Protein AF-A0AAN7M3Y8-F1 (afdb_monomer_lite)

Organism: Trapa natans (NCBI:txid22666)

Structure (mmCIF, N/CA/C/O backbone):
data_AF-A0AAN7M3Y8-F1
#
_entry.id   AF-A0AAN7M3Y8-F1
#
loop_
_atom_site.group_PDB
_atom_site.id
_atom_site.type_symbol
_atom_site.label_atom_id
_atom_site.label_alt_id
_atom_site.label_comp_id
_atom_site.label_asym_id
_atom_site.label_entity_id
_atom_site.label_seq_id
_atom_site.pdbx_PDB_ins_code
_atom_site.Cartn_x
_atom_site.Cartn_y
_atom_site.Cartn_z
_atom_site.occupancy
_atom_site.B_iso_or_equiv
_atom_site.auth_seq_id
_atom_site.auth_comp_id
_atom_site.auth_asym_id
_atom_site.auth_atom_id
_atom_site.pdbx_PDB_model_num
ATOM 1 N N . MET A 1 1 ? -0.636 -3.714 -10.746 1.00 77.00 1 MET A N 1
ATOM 2 C CA . MET A 1 1 ? 0.050 -4.092 -9.491 1.00 77.00 1 MET A CA 1
ATOM 3 C C . MET A 1 1 ? -0.367 -5.483 -9.048 1.00 77.00 1 MET A C 1
ATOM 5 O O . MET A 1 1 ? 0.505 -6.324 -8.906 1.00 77.00 1 MET A O 1
ATOM 9 N N . GLY A 1 2 ? -1.666 -5.735 -8.875 1.00 86.75 2 GLY A N 1
ATOM 10 C CA . GLY A 1 2 ? -2.209 -7.034 -8.460 1.00 86.75 2 GLY A CA 1
ATOM 11 C C . GLY A 1 2 ? -3.457 -6.849 -7.601 1.00 86.75 2 GLY A C 1
ATOM 12 O O . GLY A 1 2 ? -3.931 -5.718 -7.463 1.00 86.75 2 GLY A O 1
ATOM 13 N N . GLU A 1 3 ? -3.957 -7.935 -7.020 1.00 91.19 3 GLU A N 1
ATOM 14 C CA . GLU A 1 3 ? -5.044 -7.885 -6.038 1.00 91.19 3 GLU A CA 1
ATOM 15 C C . GLU A 1 3 ? -4.534 -7.462 -4.651 1.00 91.19 3 GLU A C 1
ATOM 17 O O . GLU A 1 3 ? -3.449 -7.889 -4.236 1.00 91.19 3 GLU A O 1
ATOM 22 N N . PRO A 1 4 ? -5.299 -6.646 -3.909 1.00 90.12 4 PRO A N 1
ATOM 23 C CA . PRO A 1 4 ? -4.950 -6.283 -2.549 1.00 90.12 4 PRO A CA 1
ATOM 24 C C . PRO A 1 4 ? -5.291 -7.387 -1.546 1.00 90.12 4 PRO A C 1
ATOM 26 O O . PRO A 1 4 ? -6.377 -7.964 -1.563 1.00 90.12 4 PRO A O 1
ATOM 29 N N . ILE A 1 5 ? -4.389 -7.621 -0.593 1.00 90.88 5 ILE A N 1
ATOM 30 C CA . ILE A 1 5 ? -4.632 -8.503 0.552 1.00 90.88 5 ILE A CA 1
ATOM 31 C C . ILE A 1 5 ? -5.095 -7.647 1.734 1.00 90.88 5 ILE A C 1
ATOM 33 O O . ILE A 1 5 ? -4.337 -6.814 2.240 1.00 90.88 5 ILE A O 1
ATOM 37 N N . LEU A 1 6 ? -6.340 -7.864 2.169 1.00 90.44 6 LEU A N 1
ATOM 38 C CA . LEU A 1 6 ? -6.997 -7.085 3.234 1.00 90.44 6 LEU A CA 1
ATOM 39 C C . LEU A 1 6 ? -7.243 -7.884 4.517 1.00 90.44 6 LEU A C 1
ATOM 41 O O . LEU A 1 6 ? -7.431 -7.310 5.591 1.00 90.44 6 LEU A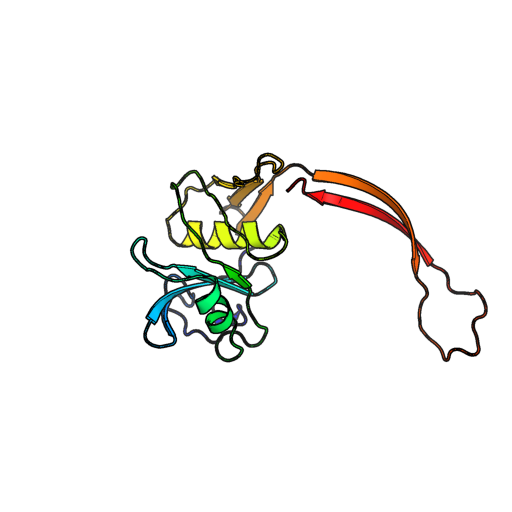 O 1
ATOM 45 N N . LYS A 1 7 ? -7.259 -9.214 4.412 1.00 90.75 7 LYS A N 1
ATOM 46 C CA . LYS A 1 7 ? -7.492 -10.097 5.549 1.00 90.75 7 LYS A CA 1
ATOM 47 C C . LYS A 1 7 ? -6.268 -10.094 6.457 1.00 90.75 7 LYS A C 1
ATOM 49 O O . LYS A 1 7 ? -5.160 -10.396 6.021 1.00 90.75 7 LYS A O 1
ATOM 54 N N . ALA A 1 8 ? -6.474 -9.799 7.736 1.00 88.88 8 ALA A N 1
ATOM 55 C CA . ALA A 1 8 ? -5.405 -9.641 8.716 1.00 88.88 8 ALA A CA 1
ATOM 56 C C . ALA A 1 8 ? -4.511 -10.881 8.844 1.00 88.88 8 ALA A C 1
ATOM 58 O O . ALA A 1 8 ? -3.315 -10.734 9.046 1.00 88.88 8 ALA A O 1
ATOM 59 N N . SER A 1 9 ? -5.070 -12.091 8.701 1.00 89.88 9 SER A N 1
ATOM 60 C CA . SER A 1 9 ? -4.301 -13.345 8.767 1.00 89.88 9 SER A CA 1
ATOM 61 C C . SER A 1 9 ? -3.284 -13.501 7.640 1.00 89.88 9 SER A C 1
ATOM 63 O O . SER A 1 9 ? -2.333 -14.266 7.781 1.00 89.88 9 SER A O 1
ATOM 65 N N . ASP A 1 10 ? -3.504 -12.794 6.533 1.00 90.31 10 ASP A N 1
ATOM 66 C CA . ASP A 1 10 ? -2.744 -12.935 5.294 1.00 90.31 10 ASP A CA 1
ATOM 67 C C . ASP A 1 10 ? -1.792 -11.739 5.095 1.00 90.31 10 ASP A C 1
ATOM 69 O O . ASP A 1 10 ? -0.931 -11.741 4.215 1.00 90.31 10 ASP A O 1
ATOM 73 N N . VAL A 1 11 ? -1.903 -10.720 5.954 1.00 86.31 11 VAL A N 1
ATOM 74 C CA . VAL A 1 11 ? -0.928 -9.638 6.106 1.00 86.31 11 VAL A CA 1
ATOM 75 C C . VAL A 1 11 ? 0.004 -10.021 7.260 1.00 86.31 11 VAL A C 1
ATOM 77 O O . VAL A 1 11 ? -0.488 -10.397 8.320 1.00 86.31 11 VAL 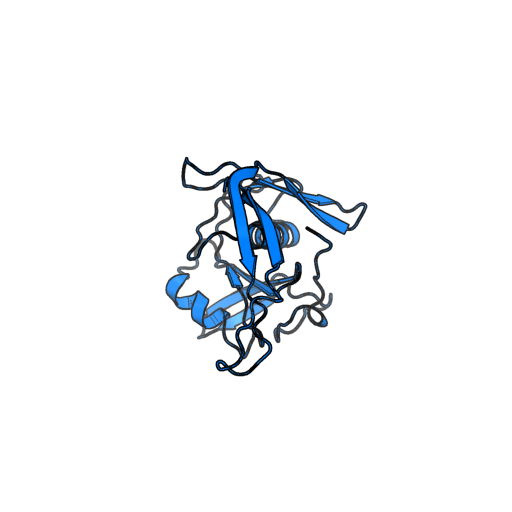A O 1
ATOM 80 N N . PRO A 1 12 ? 1.342 -9.922 7.135 1.00 83.75 12 PRO A N 1
ATOM 81 C CA . PRO A 1 12 ? 2.257 -10.281 8.219 1.00 83.75 12 PRO A CA 1
ATOM 82 C C . PRO A 1 12 ? 2.274 -9.203 9.320 1.00 83.75 12 PRO A C 1
ATOM 84 O O . PRO A 1 12 ? 3.241 -8.468 9.519 1.00 83.75 12 PRO A O 1
ATOM 87 N N . THR A 1 13 ? 1.163 -9.130 10.048 1.00 84.25 13 THR A N 1
ATOM 88 C CA . THR A 1 13 ? 0.902 -8.288 11.210 1.00 84.25 13 THR A CA 1
ATOM 89 C C . THR A 1 13 ? 0.417 -9.152 12.372 1.00 84.25 13 THR A C 1
ATOM 91 O O . THR A 1 13 ? -0.138 -10.232 12.191 1.00 84.25 13 THR A O 1
ATOM 94 N N . ARG A 1 14 ? 0.647 -8.681 13.594 1.00 85.81 14 ARG A N 1
ATOM 95 C CA . ARG A 1 14 ? 0.112 -9.251 14.837 1.00 85.81 14 ARG A CA 1
ATOM 96 C C . ARG A 1 14 ? -1.024 -8.406 15.410 1.00 85.81 14 ARG A C 1
ATOM 98 O O . ARG A 1 14 ? -1.493 -8.677 16.512 1.00 85.81 14 ARG A O 1
ATOM 105 N N . LEU A 1 15 ? -1.454 -7.370 14.690 1.00 84.62 15 LEU A N 1
ATOM 106 C CA . LEU A 1 15 ? -2.598 -6.569 15.093 1.00 84.62 15 LEU A CA 1
ATOM 107 C C . LEU A 1 15 ? -3.872 -7.413 15.027 1.00 84.62 15 LEU A C 1
ATOM 109 O O . LEU A 1 15 ? -4.110 -8.130 14.056 1.00 84.62 15 LEU A O 1
ATOM 113 N N . PHE A 1 16 ? -4.704 -7.311 16.065 1.00 86.44 16 PHE A N 1
ATOM 114 C CA . PHE A 1 16 ? -5.971 -8.032 16.089 1.00 86.44 16 PHE A CA 1
ATOM 115 C C . PHE A 1 16 ? -6.900 -7.530 14.973 1.00 86.44 16 PHE A C 1
ATOM 117 O O . PHE A 1 16 ? -7.001 -6.312 14.781 1.00 86.44 16 PHE A O 1
ATOM 124 N N . PRO A 1 17 ? -7.585 -8.434 14.254 1.00 90.06 17 PRO A N 1
ATOM 125 C CA . PRO A 1 17 ? -8.567 -8.037 13.262 1.00 90.06 17 PRO A CA 1
ATOM 126 C C . PRO A 1 17 ? -9.823 -7.446 13.907 1.00 90.06 17 PRO A C 1
ATOM 128 O O . PRO A 1 17 ? -10.163 -7.747 15.053 1.00 90.06 17 PRO A O 1
ATOM 131 N N . ASN A 1 18 ? -10.548 -6.657 13.125 1.00 89.06 18 ASN A N 1
ATOM 132 C CA . ASN A 1 18 ? -11.935 -6.308 13.392 1.00 89.06 18 ASN A CA 1
ATOM 133 C C . ASN A 1 18 ? -12.859 -7.514 13.097 1.00 89.06 18 ASN A C 1
ATOM 135 O O . ASN A 1 18 ? -12.418 -8.572 12.641 1.00 89.06 18 ASN A O 1
ATOM 139 N N . ASN A 1 19 ? -14.170 -7.348 13.301 1.00 89.06 19 ASN A N 1
ATOM 140 C CA . ASN A 1 19 ? -15.168 -8.399 13.041 1.00 89.06 19 ASN A CA 1
ATOM 141 C C . ASN A 1 19 ? -15.196 -8.880 11.577 1.00 89.06 19 ASN A C 1
ATOM 143 O O . ASN A 1 19 ? -15.548 -10.027 11.319 1.00 89.06 19 ASN A O 1
ATOM 147 N N . ASP A 1 20 ? -14.815 -8.025 10.629 1.00 89.19 20 ASP A N 1
ATOM 148 C CA . ASP A 1 20 ? -14.721 -8.334 9.195 1.00 89.19 20 ASP A CA 1
ATOM 149 C C . ASP A 1 20 ? -13.386 -8.996 8.799 1.00 89.19 20 ASP A C 1
ATOM 151 O O . ASP A 1 20 ? -13.086 -9.141 7.618 1.00 89.19 20 ASP A O 1
ATOM 155 N N . GLN A 1 21 ? -12.580 -9.404 9.785 1.00 90.81 21 GLN A N 1
ATOM 156 C CA . GLN A 1 21 ? -11.252 -10.002 9.619 1.00 90.81 21 GLN A CA 1
ATOM 157 C C . GLN A 1 21 ? -10.183 -9.064 9.038 1.00 90.81 21 GLN A C 1
ATOM 159 O O . GLN A 1 21 ? -9.063 -9.514 8.794 1.00 90.81 21 GLN A O 1
ATOM 164 N N . SER A 1 22 ? -10.483 -7.780 8.845 1.00 91.25 22 SER A N 1
ATOM 165 C CA . SER A 1 22 ? -9.532 -6.779 8.363 1.00 91.25 22 SER A CA 1
ATOM 166 C C . SER A 1 22 ? -8.837 -6.053 9.519 1.00 91.25 22 SER A C 1
ATOM 168 O O . SER A 1 22 ? -9.284 -6.104 10.666 1.00 91.25 22 SER A O 1
ATOM 170 N N . VAL A 1 23 ? -7.756 -5.327 9.226 1.00 86.75 23 VAL A N 1
ATOM 171 C CA . VAL A 1 23 ? -7.216 -4.298 10.132 1.00 86.75 23 VAL A CA 1
ATOM 172 C C . VAL A 1 23 ? -7.476 -2.935 9.501 1.00 86.75 23 VAL A C 1
ATOM 174 O O . VAL A 1 23 ? -6.546 -2.275 9.058 1.00 86.75 23 VAL A O 1
ATOM 177 N N . LEU A 1 24 ? -8.744 -2.530 9.391 1.00 87.62 24 LEU A N 1
ATOM 178 C CA . LEU A 1 24 ? -9.136 -1.206 8.891 1.00 87.62 24 LEU A CA 1
ATOM 179 C C . LEU A 1 24 ? -9.517 -0.288 10.056 1.00 87.62 24 LEU A C 1
ATOM 181 O O . LEU A 1 24 ? -10.356 -0.652 10.877 1.00 87.62 24 LEU A O 1
ATOM 185 N N . LYS A 1 25 ? -8.915 0.907 10.139 1.00 82.94 25 LYS A N 1
ATOM 186 C CA . LYS A 1 25 ? -9.142 1.889 11.226 1.00 82.94 25 LYS A CA 1
ATOM 187 C C . LYS A 1 25 ? -9.121 1.270 12.638 1.00 82.94 25 LYS A C 1
ATOM 189 O O . LYS A 1 25 ? -9.886 1.664 13.516 1.00 82.94 25 LYS A O 1
ATOM 194 N N . SER A 1 26 ? -8.269 0.273 12.862 1.00 83.62 26 SER A N 1
ATOM 195 C CA . SER A 1 26 ? -8.233 -0.457 14.129 1.00 83.62 26 SER A CA 1
ATOM 196 C C . SER A 1 26 ? -7.484 0.364 15.176 1.00 83.62 26 SER A C 1
ATOM 198 O O . SER A 1 26 ? -6.302 0.640 14.992 1.00 83.62 26 SER A O 1
ATOM 200 N N . ILE A 1 27 ? -8.150 0.784 16.257 1.00 78.88 27 ILE A N 1
ATOM 201 C CA . ILE A 1 27 ? -7.521 1.632 17.283 1.00 78.88 27 ILE A CA 1
ATOM 202 C C . ILE A 1 27 ? -6.483 0.833 18.075 1.00 78.88 27 ILE A C 1
ATOM 204 O O . ILE A 1 27 ? -6.742 -0.281 18.548 1.00 78.88 27 ILE A O 1
ATOM 208 N N . ARG A 1 28 ? -5.301 1.423 18.236 1.00 73.94 28 ARG A N 1
ATOM 209 C CA . ARG A 1 28 ? -4.159 0.874 18.961 1.00 73.94 28 ARG A CA 1
ATOM 210 C C . ARG A 1 28 ? -3.526 1.945 19.823 1.00 73.94 28 ARG A C 1
ATOM 212 O O . ARG A 1 28 ? -3.460 3.103 19.435 1.00 73.94 28 ARG A O 1
ATOM 219 N N . GLU A 1 29 ? -3.049 1.538 20.987 1.00 74.44 29 GLU A N 1
ATOM 220 C CA . GLU A 1 29 ? -2.302 2.402 21.889 1.00 74.44 29 GLU A CA 1
ATOM 221 C C . GLU A 1 29 ? -0.824 2.023 21.814 1.00 74.44 29 GLU A C 1
ATOM 223 O O . GLU A 1 29 ? -0.466 0.863 22.010 1.00 74.44 29 GLU A O 1
ATOM 228 N N . VAL A 1 30 ? 0.032 2.990 21.494 1.00 69.75 30 VAL A N 1
ATOM 229 C CA . VAL A 1 30 ? 1.491 2.846 21.554 1.00 69.75 30 VAL A CA 1
ATOM 230 C C . VAL A 1 30 ? 2.022 4.010 22.376 1.00 69.75 30 VAL A C 1
ATOM 232 O O . VAL A 1 30 ? 1.763 5.167 22.050 1.00 69.75 30 VAL A O 1
ATOM 235 N N . ASP A 1 31 ? 2.736 3.701 23.459 1.00 70.12 31 ASP A N 1
ATOM 236 C CA . ASP A 1 31 ? 3.289 4.677 24.406 1.00 70.12 31 ASP A CA 1
ATOM 237 C C . ASP A 1 31 ? 2.265 5.714 24.912 1.00 70.12 31 ASP A C 1
ATOM 239 O O . ASP A 1 31 ? 2.548 6.911 24.969 1.00 70.12 31 ASP A O 1
ATOM 243 N N . GLY A 1 32 ? 1.052 5.268 25.258 1.00 71.62 32 GLY A N 1
ATOM 244 C CA . GLY A 1 32 ? -0.007 6.146 25.771 1.00 71.62 32 GLY A CA 1
ATOM 245 C C . GLY A 1 32 ? -0.706 6.991 24.704 1.00 71.62 32 GLY A C 1
ATOM 246 O O . GLY A 1 32 ? -1.537 7.836 25.038 1.00 71.62 32 GLY A O 1
ATOM 247 N N . VAL A 1 33 ? -0.387 6.789 23.421 1.00 68.94 33 VAL A N 1
ATOM 248 C CA . VAL A 1 33 ? -1.016 7.499 22.307 1.00 68.94 33 VAL A CA 1
ATOM 249 C C . VAL A 1 33 ? -1.873 6.539 21.498 1.00 68.94 33 VAL A C 1
ATOM 251 O O . VAL A 1 33 ? -1.382 5.540 20.973 1.00 68.94 33 VAL A O 1
ATOM 254 N N . SER A 1 34 ? -3.163 6.857 21.385 1.00 72.19 34 SER A N 1
ATOM 255 C CA . SER A 1 34 ? -4.090 6.131 20.518 1.00 72.19 34 SER A CA 1
ATOM 256 C C . SER A 1 34 ? -3.926 6.561 19.059 1.00 72.19 34 SER A C 1
ATOM 258 O O . SER A 1 34 ? -3.981 7.750 18.748 1.00 72.19 34 SER A O 1
ATOM 260 N N . TRP A 1 35 ? -3.774 5.591 18.167 1.00 72.88 35 TRP A N 1
ATOM 261 C CA . TRP A 1 35 ? -3.736 5.757 16.716 1.00 72.88 35 TRP A CA 1
ATOM 262 C C . TRP A 1 35 ? -4.629 4.711 16.060 1.00 72.88 35 TRP A C 1
ATOM 264 O O . TRP A 1 35 ? -4.852 3.637 16.617 1.00 72.88 35 TRP A O 1
ATOM 274 N N . ASP A 1 36 ? -5.158 5.016 14.878 1.00 78.25 36 ASP A N 1
ATOM 275 C CA . ASP A 1 36 ? -5.852 4.018 14.077 1.00 78.25 36 ASP A CA 1
ATOM 276 C C . ASP A 1 36 ? -4.891 3.362 13.074 1.00 78.25 36 ASP A C 1
ATOM 278 O O . ASP A 1 36 ? -4.037 4.001 12.461 1.00 78.25 36 ASP A O 1
ATOM 282 N N . ALA A 1 37 ? -4.994 2.044 12.954 1.00 80.38 37 ALA A N 1
ATOM 283 C CA . ALA A 1 37 ? -4.162 1.224 12.091 1.00 80.38 37 ALA A CA 1
ATOM 284 C C . ALA A 1 37 ? -4.952 0.818 10.854 1.00 80.38 37 ALA A C 1
ATOM 286 O O . ALA A 1 37 ? -6.091 0.355 10.964 1.00 80.38 37 ALA A O 1
ATOM 287 N N . THR A 1 38 ? -4.355 0.964 9.674 1.00 85.50 38 THR A N 1
ATOM 288 C CA . THR A 1 38 ? -4.881 0.377 8.436 1.00 85.50 38 THR A CA 1
ATOM 289 C C . THR A 1 38 ? -3.802 -0.481 7.790 1.00 85.50 38 THR A C 1
ATOM 291 O O . THR A 1 38 ? -2.821 0.064 7.285 1.00 85.50 38 THR A O 1
ATOM 294 N N . CYS A 1 39 ? -3.964 -1.807 7.818 1.00 86.31 39 CYS A N 1
ATOM 295 C CA . CYS A 1 39 ? -2.993 -2.738 7.242 1.00 86.31 39 CYS A CA 1
ATOM 296 C C . CYS A 1 39 ? -3.504 -3.364 5.948 1.00 86.31 39 CYS A C 1
ATOM 298 O O . CYS A 1 39 ? -4.609 -3.899 5.902 1.00 86.31 39 CYS A O 1
ATOM 300 N N . VAL A 1 40 ? -2.656 -3.338 4.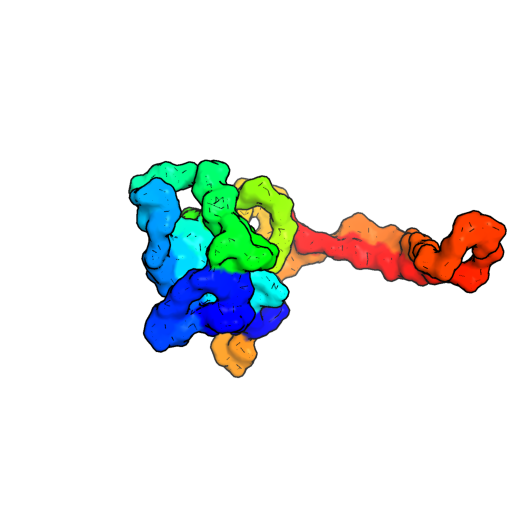924 1.00 86.88 40 VAL A N 1
ATOM 301 C CA . VAL A 1 40 ? -2.885 -3.980 3.626 1.00 86.88 40 VAL A CA 1
ATOM 302 C C . VAL A 1 40 ? -1.575 -4.584 3.130 1.00 86.88 40 VAL A C 1
ATOM 304 O O . VAL A 1 40 ? -0.493 -4.206 3.583 1.00 86.88 40 VAL A O 1
ATOM 307 N N . SER A 1 41 ? -1.649 -5.499 2.171 1.00 84.25 41 SER A N 1
ATOM 308 C CA . SER A 1 41 ? -0.472 -5.983 1.451 1.00 84.25 41 SER A CA 1
ATOM 309 C C . SER A 1 41 ? -0.713 -5.980 -0.056 1.00 84.25 41 SER A C 1
ATOM 311 O O . SER A 1 41 ? -1.794 -6.327 -0.522 1.00 84.25 41 SER A O 1
ATOM 313 N N . MET A 1 42 ? 0.324 -5.594 -0.806 1.00 85.19 42 MET A N 1
ATOM 314 C CA . MET A 1 42 ? 0.414 -5.753 -2.271 1.00 85.19 42 MET A CA 1
ATOM 315 C C . MET A 1 42 ? 1.618 -6.643 -2.630 1.00 85.19 42 MET A C 1
ATOM 317 O O . MET A 1 42 ? 2.321 -6.378 -3.603 1.00 85.19 42 MET A O 1
ATOM 321 N N . GLY A 1 43 ? 1.930 -7.625 -1.773 1.00 77.81 43 GLY A N 1
ATOM 322 C CA . GLY A 1 43 ? 3.124 -8.486 -1.850 1.00 77.81 43 GLY A CA 1
ATOM 323 C C . GLY A 1 43 ? 4.122 -8.291 -0.697 1.00 77.81 43 GLY A C 1
ATOM 324 O O . GLY A 1 43 ? 4.979 -9.139 -0.470 1.00 77.81 43 GLY A O 1
ATOM 325 N N . ASN A 1 44 ? 3.988 -7.209 0.071 1.00 73.12 44 ASN A N 1
ATOM 326 C CA . ASN A 1 44 ? 4.702 -6.911 1.315 1.00 73.12 44 ASN A CA 1
ATOM 327 C C . ASN A 1 44 ? 3.748 -6.188 2.298 1.00 73.12 44 ASN A C 1
ATOM 329 O O . ASN A 1 44 ? 2.766 -5.594 1.848 1.00 73.12 44 ASN A O 1
ATOM 333 N N . PRO A 1 45 ? 3.973 -6.256 3.628 1.00 72.06 45 PRO A N 1
ATOM 334 C CA . PRO A 1 45 ? 3.112 -5.596 4.613 1.00 72.06 45 PRO A CA 1
ATOM 335 C C . PRO A 1 45 ? 3.266 -4.081 4.598 1.00 72.06 45 PRO A C 1
ATOM 337 O O . PRO A 1 45 ? 4.381 -3.559 4.666 1.00 72.06 45 PRO A O 1
ATOM 340 N N . HIS A 1 46 ? 2.131 -3.392 4.593 1.00 73.44 46 HIS A N 1
ATOM 341 C CA . HIS A 1 46 ? 2.053 -1.956 4.802 1.00 73.44 46 HIS A CA 1
ATOM 342 C C . HIS A 1 46 ? 1.049 -1.654 5.897 1.00 73.44 46 HIS A C 1
ATOM 344 O O . HIS A 1 46 ? -0.039 -2.234 5.939 1.00 73.44 46 HIS A O 1
ATOM 350 N N . CYS A 1 47 ? 1.415 -0.727 6.773 1.00 74.50 47 CYS A N 1
ATOM 351 C CA . CYS A 1 47 ? 0.556 -0.250 7.835 1.00 74.50 47 CYS A CA 1
ATOM 352 C C . CYS A 1 47 ? 0.661 1.264 7.894 1.00 74.50 47 CYS A C 1
ATOM 354 O O . CYS A 1 47 ? 1.662 1.795 8.370 1.00 74.50 47 CYS A O 1
ATOM 356 N N . ALA A 1 48 ? -0.399 1.956 7.494 1.00 68.38 48 ALA A N 1
ATOM 357 C CA . ALA A 1 48 ? -0.484 3.377 7.773 1.00 68.38 48 ALA A CA 1
ATOM 358 C C . ALA A 1 48 ? -1.146 3.629 9.119 1.00 68.38 48 ALA A C 1
ATOM 360 O O . ALA A 1 48 ? -2.067 2.915 9.540 1.00 68.38 48 ALA A O 1
ATOM 361 N N . THR A 1 49 ? -0.661 4.685 9.763 1.00 64.75 49 THR A N 1
ATOM 362 C CA . THR A 1 49 ? -1.203 5.194 11.017 1.00 64.75 49 THR A CA 1
ATOM 363 C C . THR A 1 49 ? -1.622 6.636 10.799 1.00 64.75 49 THR A C 1
ATOM 365 O O . THR A 1 49 ? -0.852 7.432 10.252 1.00 64.75 49 THR A O 1
ATOM 368 N N . PHE A 1 50 ? -2.854 6.976 11.179 1.00 59.56 50 PHE A N 1
ATOM 369 C CA . PHE A 1 50 ? -3.363 8.328 10.990 1.00 59.56 50 PHE A CA 1
ATOM 370 C C . PHE A 1 50 ? -3.478 9.006 12.332 1.00 59.56 50 PHE A C 1
ATOM 372 O O . PHE A 1 50 ? -4.241 8.626 13.220 1.00 59.56 50 PHE A O 1
ATOM 379 N N . GLY A 1 51 ? -2.695 10.065 12.450 1.00 51.69 51 GLY A N 1
ATOM 380 C CA . GLY A 1 51 ? -3.008 11.110 13.381 1.00 51.69 51 GLY A CA 1
ATOM 381 C C . GLY A 1 51 ? -4.255 11.859 12.936 1.00 51.69 51 GLY A C 1
ATOM 382 O O . GLY A 1 51 ? -4.391 12.198 11.761 1.00 51.69 51 GLY A O 1
ATOM 383 N N . ASN A 1 52 ? -5.156 12.168 13.866 1.00 49.44 52 ASN A N 1
ATOM 384 C CA . ASN A 1 52 ? -6.199 13.160 13.608 1.00 49.44 52 ASN A CA 1
ATOM 385 C C . ASN A 1 52 ? -5.557 14.487 13.148 1.00 49.44 52 ASN A C 1
ATOM 387 O O . ASN A 1 52 ? -4.406 14.759 13.496 1.00 49.44 52 ASN A O 1
ATOM 391 N N . LYS A 1 53 ? -6.288 15.347 12.421 1.00 47.09 53 LYS A N 1
ATOM 392 C CA . LYS A 1 53 ? -5.785 16.676 11.987 1.00 47.09 53 LYS A CA 1
ATOM 393 C C . LYS A 1 53 ? -5.176 17.509 13.128 1.00 47.09 53 LYS A C 1
ATOM 395 O O . LYS A 1 53 ? -4.270 18.295 12.876 1.00 47.09 53 LYS A O 1
ATOM 400 N N . ASP A 1 54 ? -5.649 17.292 14.355 1.00 44.41 54 ASP A N 1
ATOM 401 C CA . ASP A 1 54 ? -5.196 17.969 15.577 1.00 44.41 54 ASP A CA 1
ATOM 402 C C . ASP A 1 54 ? -4.133 17.190 16.365 1.00 44.41 54 ASP A C 1
ATOM 404 O O . ASP A 1 54 ? -3.613 17.661 17.378 1.00 44.41 54 ASP A O 1
ATOM 408 N N . SER A 1 55 ? -3.809 15.972 15.936 1.00 52.00 55 SER A N 1
ATOM 409 C CA . SER A 1 55 ? -2.794 15.170 16.598 1.00 52.00 55 SER A CA 1
ATOM 410 C C . SER A 1 55 ? -1.415 15.729 16.249 1.00 52.00 55 SER A C 1
ATOM 412 O O . SER A 1 55 ? -0.979 15.743 15.099 1.00 52.00 55 SER A O 1
ATOM 414 N N . GLN A 1 56 ? -0.699 16.201 17.265 1.00 54.78 56 GLN A N 1
ATOM 415 C CA . GLN A 1 56 ? 0.702 16.605 17.145 1.00 54.78 56 GLN A CA 1
ATOM 416 C C . GLN A 1 56 ? 1.627 15.381 17.068 1.00 54.78 56 GLN A C 1
ATOM 418 O O . GLN A 1 56 ? 2.654 15.306 17.743 1.00 54.78 56 GLN A O 1
ATOM 423 N N . LEU A 1 57 ? 1.241 14.376 16.283 1.00 58.25 57 LEU A N 1
ATOM 424 C CA . LEU A 1 57 ? 2.055 13.194 16.077 1.00 58.25 57 LEU A CA 1
ATOM 425 C C . LEU A 1 57 ? 3.250 13.583 15.220 1.00 58.25 57 LEU A C 1
ATOM 427 O O . LEU A 1 57 ? 3.101 13.908 14.047 1.00 58.25 57 LEU A O 1
ATOM 431 N N . ASN A 1 58 ? 4.442 13.560 15.815 1.00 64.38 58 ASN A N 1
ATOM 432 C CA . ASN A 1 58 ? 5.686 13.732 15.084 1.00 64.38 58 ASN A CA 1
ATOM 433 C C . ASN A 1 58 ? 6.035 12.406 14.377 1.00 64.38 58 ASN A C 1
ATOM 435 O O . ASN A 1 58 ? 6.414 11.449 15.065 1.00 64.38 58 ASN A O 1
ATOM 439 N N . PRO A 1 59 ? 5.968 12.335 13.031 1.00 62.41 59 PRO A N 1
ATOM 440 C CA . PRO A 1 59 ? 6.247 11.114 12.273 1.00 62.41 59 PRO A CA 1
ATOM 441 C C . PRO A 1 59 ? 7.625 10.523 12.573 1.00 62.41 59 PRO A C 1
ATOM 443 O O . PRO A 1 59 ? 7.772 9.310 12.672 1.00 62.41 59 PRO A O 1
ATOM 446 N N . VAL A 1 60 ? 8.628 11.382 12.794 1.00 66.38 60 VAL A N 1
ATOM 447 C CA . VAL A 1 60 ? 10.009 10.973 13.101 1.00 66.38 60 VAL A CA 1
ATOM 448 C C . VAL A 1 60 ? 10.079 10.187 14.414 1.00 66.38 60 VAL A C 1
ATOM 450 O O . VAL A 1 60 ? 10.889 9.277 14.549 1.00 66.38 60 VAL A O 1
ATOM 453 N N . ILE A 1 61 ? 9.225 10.523 15.384 1.00 68.69 61 ILE A N 1
ATOM 454 C CA . ILE A 1 61 ? 9.222 9.897 16.712 1.00 68.69 61 ILE A CA 1
ATOM 455 C C . ILE A 1 61 ? 8.396 8.611 16.714 1.00 68.69 61 ILE A C 1
ATOM 457 O O . ILE A 1 61 ? 8.764 7.653 17.394 1.00 68.69 61 ILE A O 1
ATOM 461 N N . ILE A 1 62 ? 7.271 8.586 15.995 1.00 68.06 62 ILE A N 1
ATOM 462 C CA . ILE A 1 62 ? 6.308 7.485 16.095 1.00 68.06 62 ILE A CA 1
ATOM 463 C C . ILE A 1 62 ? 6.537 6.389 15.042 1.00 68.06 62 ILE A C 1
ATOM 465 O O . ILE A 1 62 ? 6.302 5.223 15.344 1.00 68.06 62 ILE A O 1
ATOM 469 N N . SER A 1 63 ? 7.124 6.705 13.876 1.00 67.25 63 SER A N 1
ATOM 470 C CA . SER A 1 63 ? 7.460 5.707 12.842 1.00 67.25 63 SER A CA 1
ATOM 471 C C . SER A 1 63 ? 8.303 4.538 13.372 1.00 67.25 63 SER A C 1
ATOM 473 O O . SER A 1 63 ? 7.906 3.390 13.167 1.00 67.25 63 SER A O 1
ATOM 475 N N . PRO A 1 64 ? 9.413 4.764 14.113 1.00 70.69 64 PRO A N 1
ATOM 476 C CA . PRO A 1 64 ? 10.228 3.658 14.625 1.00 70.69 64 PRO A CA 1
ATOM 477 C C . PRO A 1 64 ? 9.500 2.804 15.674 1.00 70.69 64 PRO A C 1
ATOM 479 O O . PRO A 1 64 ? 9.840 1.639 15.875 1.00 70.69 64 PRO A O 1
ATOM 482 N N . LYS A 1 65 ? 8.498 3.380 16.352 1.00 71.38 65 LYS A N 1
ATOM 483 C CA . LYS A 1 65 ? 7.668 2.687 17.347 1.00 71.38 65 LYS A CA 1
ATOM 484 C C . LYS A 1 65 ? 6.605 1.810 16.680 1.00 71.38 65 LYS A C 1
ATOM 486 O O . LYS A 1 65 ? 6.284 0.744 17.193 1.00 71.38 65 LYS A O 1
ATOM 491 N N . CYS A 1 66 ? 6.102 2.224 15.518 1.00 67.75 66 CYS A N 1
ATOM 492 C CA . CYS A 1 66 ? 5.153 1.455 14.713 1.00 67.75 66 CYS A CA 1
ATOM 493 C C . CYS A 1 66 ? 5.823 0.315 13.928 1.00 67.75 66 CYS A C 1
ATOM 495 O O . CYS A 1 66 ? 5.229 -0.748 13.790 1.00 67.75 66 CYS A O 1
ATOM 497 N N . GLU A 1 67 ? 7.076 0.474 13.487 1.00 68.44 67 GLU A N 1
ATOM 498 C CA . GLU A 1 67 ? 7.848 -0.564 12.772 1.00 68.44 67 GLU A CA 1
ATOM 499 C C . GLU A 1 67 ? 8.258 -1.760 13.670 1.00 68.44 67 GLU A C 1
ATOM 501 O O . GLU A 1 67 ? 8.872 -2.734 13.220 1.00 68.44 67 GLU A O 1
ATOM 506 N N . HIS A 1 68 ? 7.920 -1.721 14.961 1.00 68.94 68 HIS A N 1
ATOM 507 C CA . HIS A 1 68 ? 8.411 -2.673 15.948 1.00 68.94 68 HIS A CA 1
ATOM 508 C C . HIS A 1 68 ? 7.996 -4.127 15.656 1.00 68.94 68 HIS A C 1
ATOM 510 O O . HIS A 1 68 ? 6.848 -4.435 15.316 1.00 68.94 68 HIS A O 1
ATOM 516 N N . ARG A 1 69 ? 8.941 -5.055 15.870 1.00 59.34 69 ARG A N 1
ATOM 517 C CA . ARG A 1 69 ? 8.788 -6.498 15.592 1.00 59.34 69 ARG A CA 1
ATOM 518 C C . ARG A 1 69 ? 7.612 -7.158 16.309 1.00 59.34 69 ARG A C 1
ATOM 520 O O . ARG A 1 69 ? 7.135 -8.203 15.868 1.00 59.34 69 ARG A O 1
ATOM 527 N N . GLU A 1 70 ? 7.176 -6.582 17.422 1.00 72.38 70 GLU A N 1
ATOM 528 C CA . GLU A 1 70 ? 6.038 -7.084 18.186 1.00 72.38 70 GLU A CA 1
ATOM 529 C C . GLU A 1 70 ? 4.722 -6.968 17.427 1.00 72.38 70 GLU A C 1
ATOM 531 O O . GLU A 1 70 ? 3.895 -7.864 17.560 1.00 72.38 70 GLU A O 1
ATOM 536 N N . MET A 1 71 ? 4.552 -5.933 16.602 1.00 74.44 71 MET A N 1
ATOM 537 C CA . MET A 1 71 ? 3.360 -5.740 15.773 1.00 74.44 71 MET A CA 1
ATOM 538 C C . MET A 1 71 ? 3.570 -6.237 14.342 1.00 74.44 71 MET A C 1
ATOM 540 O O . MET A 1 71 ? 2.631 -6.739 13.729 1.00 74.44 71 MET A O 1
ATOM 544 N N . PHE A 1 72 ? 4.798 -6.161 13.823 1.00 79.19 72 PHE A N 1
ATOM 545 C CA . PHE A 1 72 ? 5.125 -6.551 12.450 1.00 79.19 72 PH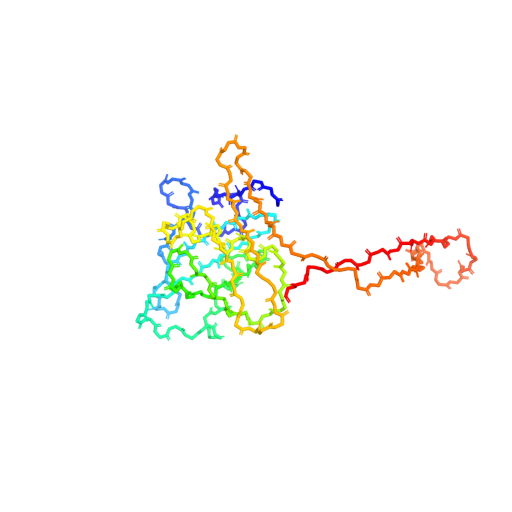E A CA 1
ATOM 546 C C . PHE A 1 72 ? 6.366 -7.453 12.435 1.00 79.19 72 PHE A C 1
ATOM 548 O O . PHE A 1 72 ? 7.495 -6.958 12.441 1.00 79.19 72 PHE A O 1
ATOM 555 N N . PRO A 1 73 ? 6.197 -8.789 12.420 1.00 73.38 73 PRO A N 1
ATOM 556 C CA . PRO A 1 73 ? 7.304 -9.746 12.533 1.00 73.38 73 PRO A CA 1
ATOM 557 C C . PRO A 1 73 ? 8.391 -9.567 11.469 1.00 73.38 73 PRO A C 1
ATOM 559 O O . PRO A 1 73 ? 9.579 -9.745 11.745 1.00 73.38 73 PRO A O 1
ATOM 562 N N . THR A 1 74 ? 7.980 -9.185 10.262 1.00 74.56 74 THR A N 1
ATOM 563 C CA . THR A 1 74 ? 8.851 -8.929 9.108 1.00 74.56 74 THR A CA 1
ATOM 564 C C . THR A 1 74 ? 9.219 -7.453 8.958 1.00 74.56 74 THR A C 1
ATOM 566 O O . THR A 1 74 ? 9.750 -7.073 7.919 1.00 74.56 74 THR A O 1
ATOM 569 N N . ARG A 1 75 ? 8.951 -6.633 9.989 1.00 72.19 75 ARG A N 1
ATOM 570 C CA . ARG A 1 75 ? 8.841 -5.167 9.913 1.00 72.19 75 ARG A CA 1
ATOM 571 C C . ARG A 1 75 ? 7.730 -4.739 8.947 1.00 72.19 75 ARG A C 1
ATOM 573 O O . ARG A 1 75 ? 7.176 -5.552 8.207 1.00 72.19 75 ARG A O 1
ATOM 580 N N . THR A 1 76 ? 7.368 -3.465 8.999 1.00 71.19 76 THR A N 1
ATOM 581 C CA . THR A 1 76 ? 6.414 -2.852 8.072 1.00 71.19 76 THR A CA 1
ATOM 582 C C . THR A 1 76 ? 6.947 -1.504 7.640 1.00 71.19 76 THR A C 1
ATOM 584 O O . THR A 1 76 ? 7.629 -0.824 8.405 1.00 71.19 76 THR A O 1
ATOM 587 N N . ASN A 1 77 ? 6.576 -1.081 6.441 1.00 67.12 77 ASN A N 1
ATOM 588 C CA . ASN A 1 77 ? 6.625 0.338 6.139 1.00 67.12 77 ASN A CA 1
ATOM 589 C C . ASN A 1 77 ? 5.511 1.021 6.957 1.00 67.12 77 ASN A C 1
ATOM 591 O O . ASN A 1 77 ? 4.389 0.507 7.000 1.00 67.12 77 ASN A O 1
ATOM 595 N N . THR A 1 78 ? 5.853 2.103 7.669 1.00 65.56 78 THR A N 1
ATOM 596 C CA . THR A 1 78 ? 4.879 2.964 8.357 1.00 65.56 78 THR A CA 1
ATOM 597 C C . THR A 1 78 ? 4.775 4.272 7.592 1.00 65.56 78 THR A C 1
ATOM 599 O O . THR A 1 78 ? 5.744 5.029 7.521 1.00 65.56 78 THR A O 1
ATOM 602 N N . GLU A 1 79 ? 3.613 4.543 7.007 1.00 65.19 79 GLU A N 1
ATOM 603 C CA . GLU A 1 79 ? 3.368 5.777 6.265 1.00 65.19 79 GLU A CA 1
ATOM 604 C C . GLU A 1 79 ? 2.588 6.805 7.102 1.00 65.19 79 GLU A C 1
ATOM 606 O O . GLU A 1 79 ? 1.597 6.469 7.755 1.00 65.19 79 GLU A O 1
ATOM 611 N N . PHE A 1 80 ? 3.021 8.073 7.043 1.00 64.44 80 PHE A N 1
ATOM 612 C CA . PHE A 1 80 ? 2.316 9.224 7.622 1.00 64.44 80 PHE A CA 1
ATOM 613 C C . PHE A 1 80 ? 1.797 10.119 6.521 1.00 64.44 80 PHE A C 1
ATOM 615 O O . PHE A 1 80 ? 2.515 10.487 5.590 1.00 64.44 80 PHE A O 1
ATOM 622 N N . VAL A 1 81 ? 0.530 10.474 6.643 1.00 60.72 81 VAL A N 1
ATOM 623 C CA . VAL A 1 81 ? -0.238 10.953 5.512 1.00 60.72 81 VAL A CA 1
ATOM 624 C C . VAL A 1 81 ? -1.101 12.114 5.945 1.00 60.72 81 VAL A C 1
ATOM 626 O O . VAL A 1 81 ? -1.758 12.063 6.981 1.00 60.72 81 VAL A O 1
ATOM 629 N N . GLN A 1 82 ? -1.169 13.124 5.086 1.00 59.91 82 GLN A N 1
ATOM 630 C CA . GLN A 1 82 ? -2.162 14.174 5.186 1.00 59.91 82 GLN A CA 1
ATOM 631 C C . GLN A 1 82 ? -3.030 14.166 3.925 1.00 59.91 82 GLN A C 1
ATOM 633 O O . GLN A 1 82 ? -2.548 14.452 2.831 1.00 59.91 82 GLN A O 1
ATOM 638 N N . VAL A 1 83 ? -4.317 13.847 4.070 1.00 63.16 83 VAL A N 1
ATOM 639 C CA . VAL A 1 83 ? -5.294 13.997 2.982 1.00 63.16 83 VAL A CA 1
ATOM 640 C C . VAL A 1 83 ? -5.635 15.477 2.841 1.00 63.16 83 VAL A C 1
ATOM 642 O O . VAL A 1 83 ? -6.122 16.108 3.783 1.00 63.16 83 VAL A O 1
ATOM 645 N N . PHE A 1 84 ? -5.370 16.043 1.664 1.00 64.38 84 PHE A N 1
ATOM 646 C CA . PHE A 1 84 ? -5.671 17.447 1.368 1.00 64.38 84 PHE A CA 1
ATOM 647 C C . PHE A 1 84 ? -7.090 17.603 0.817 1.00 64.38 84 PHE A C 1
ATOM 649 O O . PHE A 1 84 ? -7.798 18.531 1.207 1.00 64.38 84 PHE A O 1
ATOM 656 N N . SER A 1 85 ? -7.530 16.677 -0.038 1.00 68.25 85 SER A N 1
ATOM 657 C CA . SER A 1 85 ? -8.919 16.557 -0.487 1.00 68.25 85 SER A CA 1
ATOM 658 C C . SER A 1 85 ? -9.214 15.129 -0.961 1.00 68.25 85 SER A C 1
ATOM 660 O O . SER A 1 85 ? -8.288 14.346 -1.156 1.00 68.25 85 SER A O 1
ATOM 662 N N . LYS A 1 86 ? -10.490 14.800 -1.190 1.00 69.69 86 LYS A N 1
ATOM 663 C CA . LYS A 1 86 ? -10.898 13.478 -1.699 1.00 69.69 86 LYS A CA 1
ATOM 664 C C . LYS A 1 86 ? -10.377 13.165 -3.106 1.00 69.69 86 LYS A C 1
ATOM 666 O O . LYS A 1 86 ? -10.261 11.997 -3.458 1.00 69.69 86 LYS A O 1
ATOM 671 N N . SER A 1 87 ? -10.063 14.204 -3.880 1.00 66.69 87 SER A N 1
ATOM 672 C CA . SER A 1 87 ? -9.613 14.115 -5.271 1.00 66.69 87 SER A CA 1
ATOM 673 C C . SER A 1 87 ? -8.143 14.491 -5.466 1.00 66.69 87 SER A C 1
ATOM 675 O O . SER A 1 87 ? -7.648 14.425 -6.585 1.00 66.69 87 SER A O 1
ATOM 677 N N . HIS A 1 88 ? -7.437 14.913 -4.409 1.00 63.97 88 HIS A N 1
ATOM 678 C CA . HIS A 1 88 ? -6.031 15.308 -4.490 1.00 63.97 88 HIS A CA 1
ATOM 679 C C . HIS A 1 88 ? -5.263 14.916 -3.242 1.00 63.97 88 HIS A C 1
ATOM 681 O O . HIS A 1 88 ? -5.610 15.256 -2.104 1.00 63.97 88 HIS A O 1
ATOM 687 N N . LEU A 1 89 ? -4.141 14.279 -3.515 1.00 63.00 89 LEU A N 1
ATOM 688 C CA . LEU A 1 89 ? -3.306 13.617 -2.551 1.00 63.00 89 LEU A CA 1
ATOM 689 C C . LEU A 1 89 ? -1.893 14.185 -2.630 1.00 63.00 89 LEU A C 1
ATOM 691 O O . LEU A 1 89 ? -1.306 14.228 -3.709 1.00 63.00 89 LEU A O 1
ATOM 695 N N . LYS A 1 90 ? -1.354 14.623 -1.486 1.00 61.41 90 LYS A N 1
ATOM 696 C CA . LYS A 1 90 ? 0.028 15.098 -1.373 1.00 61.41 90 LYS A CA 1
ATOM 697 C C . LYS A 1 90 ? 0.745 14.321 -0.281 1.00 61.41 90 LYS A C 1
ATOM 699 O O . LYS A 1 90 ? 0.308 14.276 0.867 1.00 61.41 90 LYS A O 1
ATOM 704 N N . MET A 1 91 ? 1.861 13.720 -0.666 1.00 58.25 91 MET A N 1
ATOM 705 C CA . MET A 1 91 ? 2.648 12.829 0.177 1.00 58.25 91 MET A CA 1
ATOM 706 C C . MET A 1 91 ? 3.935 13.521 0.639 1.00 58.25 91 MET A C 1
ATOM 708 O O . MET A 1 91 ? 4.527 14.310 -0.099 1.00 58.25 91 MET A O 1
ATOM 712 N N . ARG A 1 92 ? 4.375 13.229 1.868 1.00 55.72 92 ARG A N 1
ATOM 713 C CA . ARG A 1 92 ? 5.738 13.510 2.339 1.00 55.72 92 ARG A CA 1
ATOM 714 C C . ARG A 1 92 ? 6.395 12.188 2.712 1.00 55.72 92 ARG A C 1
ATOM 716 O O . ARG A 1 92 ? 5.927 11.508 3.617 1.00 55.72 92 ARG A O 1
ATOM 723 N N . GLU A 1 93 ? 7.475 11.844 2.023 1.00 54.69 93 GLU A N 1
ATOM 724 C CA . GLU A 1 93 ? 8.230 10.610 2.249 1.00 54.69 93 GLU A CA 1
ATOM 725 C C . GLU A 1 93 ? 9.482 10.887 3.090 1.00 54.69 93 GLU A C 1
ATOM 727 O O . GLU A 1 93 ? 10.155 11.897 2.892 1.00 54.69 93 GLU A O 1
ATOM 732 N N . GLN A 1 94 ? 9.821 9.988 4.021 1.00 47.41 94 GLN A N 1
ATOM 733 C CA . GLN A 1 94 ? 11.108 10.034 4.738 1.00 47.41 94 GLN A CA 1
ATOM 734 C C . GLN A 1 94 ? 12.198 9.165 4.080 1.00 47.41 94 GLN A C 1
ATOM 736 O O . GLN A 1 94 ? 13.371 9.271 4.436 1.00 47.41 94 GLN A O 1
ATOM 741 N N . HIS A 1 95 ? 11.839 8.321 3.106 1.00 50.78 95 HIS A N 1
ATOM 742 C CA . HIS A 1 95 ? 12.740 7.387 2.419 1.00 50.78 95 HIS A CA 1
ATOM 743 C C . HIS A 1 95 ? 12.494 7.398 0.904 1.00 50.78 95 HIS A C 1
ATOM 745 O O . HIS A 1 95 ? 11.471 7.907 0.460 1.00 50.78 95 HIS A O 1
ATOM 751 N N . LEU A 1 96 ? 13.424 6.829 0.123 1.00 45.66 96 LEU A N 1
ATOM 752 C CA . LEU A 1 96 ? 13.354 6.821 -1.344 1.00 45.66 96 LEU A CA 1
ATOM 753 C C . LEU A 1 96 ? 12.011 6.256 -1.862 1.00 45.66 96 LEU A C 1
ATOM 755 O O . LEU A 1 96 ? 11.515 5.274 -1.289 1.00 45.66 96 LEU A O 1
ATOM 759 N N . PRO A 1 97 ? 11.440 6.836 -2.937 1.00 52.00 97 PRO A N 1
ATOM 760 C CA . PRO A 1 97 ? 10.148 6.415 -3.461 1.00 52.00 97 PRO A CA 1
ATOM 761 C C . PRO A 1 97 ? 10.261 5.019 -4.062 1.00 52.00 97 PRO A C 1
ATOM 763 O O . PRO A 1 97 ? 11.123 4.753 -4.899 1.00 52.00 97 PRO A O 1
ATOM 766 N N . VAL A 1 98 ? 9.352 4.132 -3.675 1.00 62.59 98 VAL A N 1
ATOM 767 C CA . VAL A 1 98 ? 9.135 2.857 -4.364 1.00 62.59 98 VAL A CA 1
ATOM 768 C C . VAL A 1 98 ? 7.686 2.871 -4.800 1.00 62.59 98 VAL A C 1
ATOM 770 O O . VAL A 1 98 ? 6.808 3.023 -3.957 1.00 62.59 98 VAL A O 1
ATOM 773 N N . ALA A 1 99 ? 7.421 2.719 -6.097 1.00 62.59 99 ALA A N 1
ATOM 774 C CA . ALA A 1 99 ? 6.084 2.899 -6.666 1.00 62.59 99 ALA A CA 1
ATOM 775 C C . ALA A 1 99 ? 4.994 2.046 -5.974 1.00 62.59 99 ALA A C 1
ATOM 777 O O . ALA A 1 99 ? 3.847 2.464 -5.852 1.00 62.59 99 ALA A O 1
ATOM 778 N N . GLN A 1 100 ? 5.377 0.895 -5.414 1.00 66.31 100 GLN A N 1
ATOM 779 C CA . GLN A 1 100 ? 4.511 0.047 -4.593 1.00 66.31 100 GLN A CA 1
ATOM 780 C C . GLN A 1 100 ? 3.917 0.770 -3.369 1.00 66.31 100 GLN A C 1
ATOM 782 O O . GLN A 1 100 ? 2.732 0.593 -3.087 1.00 66.31 100 GLN A O 1
ATOM 787 N N . ARG A 1 101 ? 4.688 1.657 -2.721 1.00 71.44 101 ARG A N 1
ATOM 788 C CA . ARG A 1 101 ? 4.254 2.453 -1.559 1.00 71.44 101 ARG A CA 1
ATOM 789 C C . ARG A 1 101 ? 3.110 3.398 -1.904 1.00 71.44 101 ARG A C 1
ATOM 791 O O . ARG A 1 101 ? 2.164 3.509 -1.133 1.00 71.44 101 ARG A O 1
ATOM 798 N N . HIS A 1 102 ? 3.165 4.036 -3.074 1.00 74.06 102 HIS A N 1
ATOM 799 C CA . HIS A 1 102 ? 2.110 4.941 -3.538 1.00 74.06 102 HIS A CA 1
ATOM 800 C C . HIS A 1 102 ? 0.765 4.225 -3.672 1.00 74.06 102 HIS A C 1
ATOM 802 O O . HIS A 1 102 ? -0.267 4.745 -3.254 1.00 74.06 102 HIS A O 1
ATOM 808 N N . VAL A 1 103 ? 0.796 3.005 -4.205 1.00 75.06 103 VAL A N 1
ATOM 809 C CA . VAL A 1 103 ? -0.387 2.175 -4.451 1.00 75.06 103 VAL A CA 1
ATOM 810 C C . VAL A 1 103 ? -1.024 1.714 -3.150 1.00 75.06 103 VAL A C 1
ATOM 812 O O . VAL A 1 103 ? -2.233 1.833 -2.977 1.00 75.06 103 VAL A O 1
ATOM 815 N N . GLN A 1 104 ? -0.220 1.210 -2.217 1.00 75.50 104 GLN A N 1
ATOM 816 C CA . GLN A 1 104 ? -0.721 0.750 -0.919 1.00 75.50 104 GLN A CA 1
ATOM 817 C C . GLN A 1 104 ? -1.290 1.890 -0.101 1.00 75.50 104 GLN A C 1
ATOM 819 O O . GLN A 1 104 ? -2.330 1.74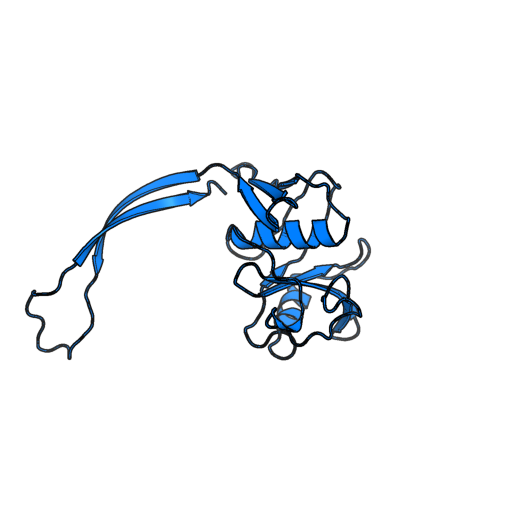1 0.536 1.00 75.50 104 GLN A O 1
ATOM 824 N N . TRP A 1 105 ? -0.623 3.033 -0.154 1.00 74.94 105 TRP A N 1
ATOM 825 C CA . TRP A 1 105 ? -1.094 4.223 0.503 1.00 74.94 105 TRP A CA 1
ATOM 826 C C . TRP A 1 105 ? -2.453 4.679 -0.040 1.00 74.94 105 TRP A C 1
ATOM 828 O O . TRP A 1 105 ? -3.406 4.826 0.729 1.00 74.94 105 TRP A O 1
ATOM 838 N N . TRP A 1 106 ? -2.559 4.851 -1.361 1.00 78.88 106 TRP A N 1
ATOM 839 C CA . TRP A 1 106 ? -3.817 5.206 -2.015 1.00 78.88 106 TRP A CA 1
ATOM 840 C C . TRP A 1 106 ? -4.929 4.223 -1.625 1.00 78.88 106 TRP A C 1
ATOM 842 O O . TRP A 1 106 ? -6.005 4.638 -1.195 1.00 78.88 106 TRP A O 1
ATOM 852 N N . LEU A 1 107 ? -4.630 2.922 -1.655 1.00 79.31 107 LEU A N 1
ATOM 853 C CA . LEU A 1 107 ? -5.573 1.861 -1.314 1.00 79.31 107 LEU A CA 1
ATOM 854 C C . LEU A 1 107 ? -6.081 1.976 0.128 1.00 79.31 107 LEU A C 1
ATOM 856 O O . LEU A 1 107 ? -7.278 1.848 0.371 1.00 79.31 107 LEU A O 1
ATOM 860 N N . GLN A 1 108 ? -5.202 2.246 1.094 1.00 77.75 108 GLN A N 1
ATOM 861 C CA . GLN A 1 108 ? -5.607 2.436 2.488 1.00 77.75 108 GLN A CA 1
ATOM 862 C C . GLN A 1 108 ? -6.557 3.632 2.634 1.00 77.75 108 GLN A C 1
ATOM 864 O O . GLN A 1 108 ? -7.533 3.546 3.373 1.00 77.75 108 GLN A O 1
ATOM 869 N N . GLN A 1 109 ? -6.303 4.747 1.943 1.00 77.25 109 GLN A N 1
ATOM 870 C CA . GLN A 1 109 ? -7.174 5.929 2.002 1.00 77.25 109 GLN A CA 1
ATOM 871 C C . GLN A 1 109 ? -8.525 5.695 1.325 1.00 77.25 109 GLN A C 1
ATOM 873 O O . GLN A 1 109 ? -9.567 6.086 1.858 1.00 77.25 109 GLN A O 1
ATOM 878 N N . PHE A 1 110 ? -8.511 5.001 0.190 1.00 82.56 110 PHE A N 1
ATOM 879 C CA . PHE A 1 110 ? -9.716 4.572 -0.501 1.00 82.56 110 PHE A CA 1
ATOM 880 C C . PHE A 1 110 ? -10.578 3.666 0.393 1.00 82.56 110 PHE A C 1
ATOM 882 O O . PHE A 1 110 ? -11.748 3.963 0.624 1.00 82.56 110 PHE A O 1
ATOM 889 N N . LEU A 1 111 ? -9.983 2.644 1.023 1.00 82.88 111 LEU A N 1
ATOM 890 C CA . LEU A 1 111 ? -10.662 1.740 1.968 1.00 82.88 111 LEU A CA 1
ATOM 891 C C . LEU A 1 111 ? -11.227 2.457 3.199 1.00 82.88 111 LEU A C 1
ATOM 893 O O . LEU A 1 111 ? 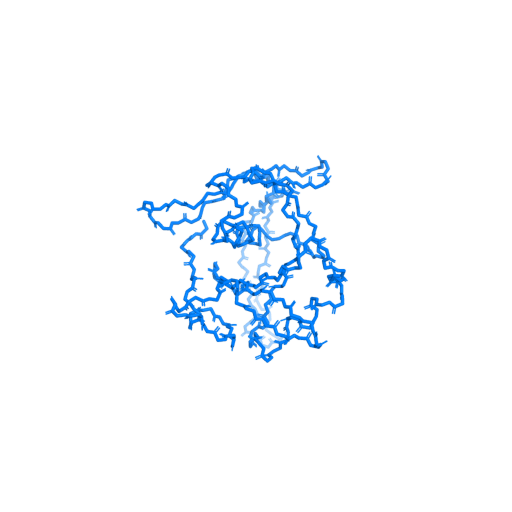-12.206 2.014 3.798 1.00 82.88 111 LEU A O 1
ATOM 897 N N . ARG A 1 112 ? -10.624 3.581 3.588 1.00 78.62 112 ARG A N 1
ATOM 898 C CA . ARG A 1 112 ? -11.106 4.423 4.685 1.00 78.62 112 ARG A CA 1
ATOM 899 C C . ARG A 1 112 ? -12.260 5.347 4.276 1.00 78.62 112 ARG A C 1
ATOM 901 O O . ARG A 1 112 ? -12.817 6.007 5.159 1.00 78.62 112 ARG A O 1
ATOM 908 N N . GLY A 1 113 ? -12.627 5.392 2.994 1.00 81.25 113 GLY A N 1
ATOM 909 C CA . GLY A 1 113 ? -13.634 6.301 2.437 1.00 81.25 113 GLY A CA 1
ATOM 910 C C . GLY A 1 113 ? -13.157 7.754 2.346 1.00 81.25 113 GLY A C 1
ATOM 911 O O . GLY A 1 113 ? -13.972 8.679 2.318 1.00 81.25 113 GLY A O 1
ATOM 912 N N . GLU A 1 114 ? -11.840 7.965 2.363 1.00 77.38 114 GLU A N 1
ATOM 913 C CA . GLU A 1 114 ? -11.216 9.292 2.373 1.00 77.38 114 GLU A CA 1
ATOM 914 C C . GLU A 1 114 ? -10.864 9.784 0.961 1.00 77.38 114 GLU A C 1
ATOM 916 O O . GLU A 1 114 ? -10.563 10.966 0.792 1.00 77.38 114 GLU A O 1
ATOM 921 N N . LEU A 1 115 ? -10.977 8.912 -0.049 1.00 76.06 115 LEU A N 1
ATOM 922 C CA . LEU A 1 115 ? -10.708 9.197 -1.460 1.00 76.06 115 LEU A CA 1
ATOM 923 C C . LEU A 1 115 ? -11.852 8.806 -2.386 1.00 76.06 115 LEU A C 1
ATOM 925 O O . LEU A 1 115 ? -12.695 7.976 -2.051 1.00 76.06 115 LEU A O 1
ATOM 929 N N . GLU A 1 116 ? -11.825 9.406 -3.571 1.00 72.94 116 GLU A N 1
ATOM 930 C CA . GLU A 1 116 ? -12.576 8.969 -4.748 1.00 72.94 116 GLU A CA 1
ATOM 931 C C . GLU A 1 116 ? -11.871 7.797 -5.467 1.00 72.94 116 GLU A C 1
ATOM 933 O O . GLU A 1 116 ? -10.738 7.438 -5.148 1.00 72.94 116 GLU A O 1
ATOM 938 N N . GLU A 1 117 ? -12.565 7.166 -6.418 1.00 67.38 117 GLU A N 1
ATOM 939 C CA . GLU A 1 117 ? -12.143 5.920 -7.088 1.00 67.38 117 GLU A CA 1
ATOM 940 C C . GLU A 1 117 ? -10.909 6.072 -7.988 1.00 67.38 117 GLU A C 1
ATOM 942 O O . GLU A 1 117 ? -10.153 5.119 -8.163 1.00 67.38 117 GLU A O 1
ATOM 947 N N . ILE A 1 118 ? -10.669 7.274 -8.516 1.00 71.06 118 ILE A N 1
ATOM 948 C CA . ILE A 1 118 ? -9.466 7.613 -9.279 1.00 71.06 118 ILE A CA 1
ATOM 949 C C . ILE A 1 118 ? -8.926 8.914 -8.710 1.00 71.06 118 ILE A C 1
ATOM 951 O O . ILE A 1 118 ? -9.608 9.940 -8.739 1.00 71.06 118 ILE A O 1
ATOM 955 N N . VAL A 1 119 ? -7.702 8.881 -8.184 1.00 63.22 119 VAL A N 1
ATOM 956 C CA . VAL A 1 119 ? -7.074 10.073 -7.605 1.00 63.22 119 VAL A CA 1
ATOM 957 C C . VAL A 1 119 ? -5.652 10.227 -8.130 1.00 63.22 119 VAL A C 1
ATOM 959 O O . VAL A 1 119 ? -4.849 9.306 -7.955 1.00 63.22 119 VAL A O 1
ATOM 962 N N . PRO A 1 120 ? -5.304 11.382 -8.729 1.00 61.75 120 PRO A N 1
ATOM 963 C CA . PRO A 1 120 ? -3.925 11.682 -9.066 1.00 61.75 120 PRO A CA 1
ATOM 964 C C . PRO A 1 120 ? -3.112 11.900 -7.785 1.00 61.75 120 PRO A C 1
ATOM 966 O O . PRO A 1 120 ? -3.442 12.734 -6.933 1.00 61.75 120 PRO A O 1
ATOM 969 N N . LEU A 1 121 ? -2.013 11.163 -7.659 1.00 66.62 121 LEU A N 1
ATOM 970 C CA . LEU A 1 121 ? -1.000 11.400 -6.646 1.00 66.62 121 LEU A CA 1
ATOM 971 C C . LEU A 1 121 ? -0.036 12.477 -7.143 1.00 66.62 121 LEU A C 1
ATOM 973 O O . LEU A 1 121 ? 0.664 12.285 -8.138 1.00 66.62 121 LEU A O 1
ATOM 977 N N . ILE A 1 122 ? -0.005 13.609 -6.435 1.00 64.06 122 ILE A N 1
ATOM 978 C CA . ILE A 1 122 ? 0.826 14.765 -6.774 1.00 64.06 122 ILE A CA 1
ATOM 979 C C . ILE A 1 122 ? 1.924 14.927 -5.727 1.00 64.06 122 ILE A C 1
ATOM 981 O O . ILE A 1 122 ? 1.681 14.918 -4.516 1.00 64.06 122 ILE A O 1
ATOM 985 N N . TYR A 1 123 ? 3.145 15.134 -6.204 1.00 60.66 123 TYR A N 1
ATOM 986 C CA . TYR A 1 123 ? 4.301 15.349 -5.349 1.00 60.66 123 TYR A CA 1
ATOM 987 C C . TYR A 1 123 ? 4.561 16.846 -5.121 1.00 60.66 123 TYR A C 1
ATOM 989 O O . TYR A 1 123 ? 4.297 17.663 -6.005 1.00 60.66 123 TYR A O 1
ATOM 997 N N . PRO A 1 124 ? 5.070 17.239 -3.939 1.00 55.09 124 PRO A N 1
ATOM 998 C CA . PRO A 1 124 ? 5.456 18.622 -3.664 1.00 55.09 124 PRO A CA 1
ATOM 999 C C . PRO A 1 124 ? 6.563 19.149 -4.591 1.00 55.09 124 PRO A C 1
ATOM 1001 O O . PRO A 1 124 ? 6.617 20.349 -4.856 1.00 55.09 124 PRO A O 1
ATOM 1004 N N . GLU A 1 125 ? 7.469 18.277 -5.033 1.00 58.88 125 GLU A N 1
ATOM 1005 C CA . GLU A 1 125 ? 8.615 18.624 -5.865 1.00 58.88 125 GLU A CA 1
ATOM 1006 C C . GLU A 1 125 ? 8.221 18.722 -7.348 1.00 58.88 125 GLU A C 1
ATOM 1008 O O . GLU A 1 125 ? 7.720 17.773 -7.939 1.00 58.88 125 GLU A O 1
ATOM 1013 N N . ALA A 1 126 ? 8.502 19.864 -7.983 1.00 49.88 126 ALA A N 1
ATOM 1014 C CA . ALA A 1 126 ? 8.073 20.169 -9.356 1.00 49.88 126 ALA A CA 1
ATOM 1015 C C . ALA A 1 126 ? 8.674 19.266 -10.454 1.00 49.88 126 ALA A C 1
ATOM 1017 O O . ALA A 1 126 ? 8.218 19.302 -11.594 1.00 49.88 126 ALA A O 1
ATOM 1018 N N . THR A 1 127 ? 9.703 18.476 -10.141 1.00 53.00 127 THR A N 1
ATOM 1019 C CA . THR A 1 127 ? 10.324 17.523 -11.076 1.00 53.00 127 THR A CA 1
ATOM 1020 C C . THR A 1 127 ? 9.530 16.233 -11.229 1.00 53.00 127 THR A C 1
ATOM 1022 O O . THR A 1 127 ? 9.839 15.433 -12.109 1.00 53.00 127 THR A O 1
ATOM 1025 N N . ARG A 1 128 ? 8.534 16.029 -10.366 1.00 64.94 128 ARG A N 1
ATOM 1026 C CA . ARG A 1 128 ? 7.819 14.775 -10.236 1.00 64.94 128 ARG A CA 1
ATOM 1027 C C . ARG A 1 128 ? 6.527 14.762 -11.040 1.00 64.94 128 ARG A C 1
ATOM 1029 O O . ARG A 1 128 ? 5.703 15.670 -10.905 1.00 64.94 128 ARG A O 1
ATOM 1036 N N . ARG A 1 129 ? 6.334 13.753 -11.895 1.00 69.94 129 ARG A N 1
ATOM 1037 C CA . ARG A 1 129 ? 5.111 13.638 -12.706 1.00 69.94 129 ARG A CA 1
ATOM 1038 C C . ARG A 1 129 ? 4.039 12.856 -11.929 1.00 69.94 129 ARG A C 1
ATOM 1040 O O . ARG A 1 129 ? 4.378 11.955 -11.166 1.00 69.94 129 ARG A O 1
ATOM 1047 N N . PRO A 1 130 ? 2.746 13.192 -12.088 1.00 72.88 130 PRO A N 1
ATOM 1048 C CA . PRO A 1 130 ? 1.690 12.550 -11.316 1.00 72.88 130 PRO A CA 1
ATOM 1049 C C . PRO A 1 130 ? 1.535 11.070 -11.682 1.00 72.88 130 PRO A C 1
ATOM 1051 O O . PRO A 1 130 ? 1.746 10.676 -12.833 1.00 72.88 130 PRO A O 1
ATOM 1054 N N . LEU A 1 131 ? 1.122 10.276 -10.695 1.00 77.00 131 LEU A N 1
ATOM 1055 C CA . LEU A 1 131 ? 0.637 8.910 -10.892 1.00 77.00 131 LEU A CA 1
ATOM 1056 C C . LEU A 1 131 ? -0.882 8.880 -10.741 1.00 77.00 131 LEU A C 1
ATOM 1058 O O . LEU A 1 131 ? -1.425 9.513 -9.839 1.00 77.00 131 LEU A O 1
ATOM 1062 N N . GLU A 1 132 ? -1.556 8.097 -11.568 1.00 82.12 132 GLU A N 1
ATOM 1063 C CA . GLU A 1 132 ? -2.967 7.755 -11.403 1.00 82.12 132 GLU A CA 1
ATOM 1064 C C . GLU A 1 132 ? -3.073 6.352 -10.813 1.00 82.12 132 GLU A C 1
ATOM 1066 O O . GLU A 1 132 ? -2.397 5.427 -11.268 1.00 82.12 132 GLU A O 1
ATOM 1071 N N . ILE A 1 133 ? -3.903 6.194 -9.784 1.00 83.62 133 ILE A N 1
ATOM 1072 C CA . ILE A 1 133 ? -4.152 4.905 -9.136 1.00 83.62 133 ILE A CA 1
ATOM 1073 C C . ILE A 1 133 ? -5.661 4.657 -9.129 1.00 83.62 133 ILE A C 1
ATOM 1075 O O . ILE A 1 133 ? -6.437 5.561 -8.816 1.00 83.62 133 ILE A O 1
ATOM 1079 N N . GLU A 1 134 ? -6.048 3.435 -9.489 1.00 85.56 134 GLU A N 1
ATOM 1080 C CA . GLU A 1 134 ? -7.433 2.958 -9.573 1.00 85.56 134 GLU A CA 1
ATOM 1081 C C . GLU A 1 134 ? -7.489 1.531 -9.013 1.00 85.56 134 GLU A C 1
ATOM 1083 O O . GLU A 1 134 ? -6.651 0.694 -9.363 1.00 85.56 134 GLU A O 1
ATOM 1088 N N . TRP A 1 135 ? -8.486 1.221 -8.183 1.00 88.25 135 TRP A N 1
ATOM 1089 C CA . TRP A 1 135 ? -8.847 -0.165 -7.875 1.00 88.25 135 TRP A CA 1
ATOM 1090 C C . TRP A 1 135 ? -10.123 -0.523 -8.612 1.00 88.25 135 TRP A C 1
ATOM 1092 O O . TRP A 1 135 ? -11.197 -0.000 -8.326 1.00 88.25 135 TRP A O 1
ATOM 1102 N N . ARG A 1 136 ? -9.995 -1.450 -9.556 1.00 90.06 136 ARG A N 1
ATOM 1103 C CA . ARG A 1 136 ? -11.108 -1.887 -10.377 1.00 90.06 136 ARG A CA 1
ATOM 1104 C C . ARG A 1 136 ? -11.843 -3.033 -9.700 1.00 90.06 136 ARG A C 1
ATOM 1106 O O . ARG A 1 136 ? -11.322 -4.136 -9.555 1.00 90.06 136 ARG A O 1
ATOM 1113 N N . ALA A 1 137 ? -13.102 -2.798 -9.347 1.00 87.94 137 ALA A N 1
ATOM 1114 C CA . ALA A 1 137 ? -13.937 -3.821 -8.719 1.00 87.94 137 ALA A CA 1
ATOM 1115 C C . ALA A 1 137 ? -14.223 -5.028 -9.637 1.00 87.94 137 ALA A C 1
ATOM 1117 O O . ALA A 1 137 ? -14.467 -6.125 -9.143 1.00 87.94 137 ALA A O 1
ATOM 1118 N N . ALA A 1 138 ? -14.187 -4.841 -10.963 1.00 92.62 138 ALA A N 1
ATOM 1119 C CA . ALA A 1 138 ? -14.517 -5.884 -11.940 1.00 92.62 138 ALA A CA 1
ATOM 1120 C C . ALA A 1 138 ? -13.567 -7.095 -11.900 1.00 92.62 138 ALA A C 1
ATOM 1122 O O . ALA A 1 138 ? -13.992 -8.211 -12.187 1.00 92.62 138 ALA A O 1
ATOM 1123 N N . ASP A 1 139 ? -12.301 -6.875 -11.549 1.00 93.50 139 ASP A N 1
ATOM 1124 C CA . ASP A 1 139 ? -11.265 -7.907 -11.464 1.00 93.50 139 ASP A CA 1
ATOM 1125 C C . ASP A 1 139 ? -10.513 -7.881 -10.128 1.00 93.50 139 ASP A C 1
ATOM 1127 O O . ASP A 1 139 ? -9.582 -8.655 -9.940 1.00 93.50 139 ASP A O 1
ATOM 1131 N N . ASN A 1 140 ? -10.917 -7.025 -9.187 1.00 91.44 140 ASN A N 1
ATOM 1132 C CA . ASN A 1 140 ? -10.268 -6.837 -7.893 1.00 91.44 140 ASN A CA 1
ATOM 1133 C C . ASN A 1 140 ? -8.803 -6.352 -7.986 1.00 91.44 140 ASN A C 1
ATOM 1135 O O . ASN A 1 140 ? -8.057 -6.476 -7.017 1.00 91.44 140 ASN A O 1
ATOM 1139 N N . HIS A 1 141 ? -8.367 -5.776 -9.112 1.00 91.94 141 HIS A N 1
ATOM 1140 C CA . HIS A 1 141 ? -6.972 -5.369 -9.299 1.00 91.94 141 HIS A CA 1
ATOM 1141 C C . HIS A 1 141 ? -6.736 -3.877 -9.071 1.00 91.94 141 HIS A C 1
ATOM 1143 O O . HIS A 1 141 ? -7.522 -3.020 -9.479 1.00 91.94 141 HIS A O 1
ATOM 1149 N N . VAL A 1 142 ? -5.580 -3.562 -8.479 1.00 87.94 142 VAL A N 1
ATOM 1150 C CA . VAL A 1 142 ? -5.075 -2.189 -8.397 1.00 87.94 142 VAL A CA 1
ATOM 1151 C C . VAL A 1 142 ? -4.149 -1.888 -9.577 1.00 87.94 142 VAL A C 1
ATOM 1153 O O . VAL A 1 142 ? -3.149 -2.586 -9.832 1.00 87.94 142 VAL A O 1
ATOM 1156 N N . TYR A 1 143 ? -4.478 -0.812 -10.279 1.00 87.88 143 TYR A N 1
ATOM 1157 C CA . TYR A 1 143 ? -3.755 -0.255 -11.410 1.00 87.88 143 TYR A CA 1
ATOM 1158 C C . TYR A 1 143 ? -3.019 1.010 -10.986 1.00 87.88 143 TYR A C 1
ATOM 1160 O O . TYR A 1 143 ? -3.488 1.774 -10.150 1.00 87.88 143 TYR A O 1
ATOM 1168 N N . MET A 1 144 ? -1.835 1.199 -11.559 1.00 86.06 144 MET A N 1
ATOM 1169 C CA . MET A 1 144 ? -1.022 2.390 -11.370 1.00 86.06 144 MET A CA 1
ATOM 1170 C C . MET A 1 144 ? -0.507 2.804 -12.740 1.00 86.06 144 MET A C 1
ATOM 1172 O O . MET A 1 144 ? 0.194 2.028 -13.395 1.00 86.06 144 MET A O 1
ATOM 1176 N N . THR A 1 145 ? -0.876 4.005 -13.157 1.00 85.69 145 THR A N 1
ATOM 1177 C CA . THR A 1 145 ? -0.562 4.570 -14.464 1.00 85.69 145 THR A CA 1
ATOM 1178 C C . THR A 1 145 ? 0.277 5.817 -14.266 1.00 85.69 145 THR A C 1
ATOM 1180 O O . THR A 1 145 ? 0.017 6.637 -13.391 1.00 85.69 145 THR A O 1
ATOM 1183 N N . GLY A 1 146 ? 1.311 5.963 -15.079 1.00 84.25 146 GLY A N 1
ATOM 1184 C CA . GLY A 1 146 ? 2.221 7.086 -14.985 1.00 84.25 146 GLY A CA 1
ATOM 1185 C C . GLY A 1 146 ? 3.309 7.019 -16.048 1.00 84.25 146 GLY A C 1
ATOM 1186 O O . GLY A 1 146 ? 3.429 6.021 -16.763 1.00 84.25 146 GLY A O 1
ATOM 1187 N N . PRO A 1 147 ? 4.102 8.084 -16.171 1.00 81.56 147 PRO A N 1
ATOM 1188 C CA . PRO A 1 147 ? 5.206 8.133 -17.110 1.00 81.56 147 PRO A CA 1
ATOM 1189 C C . PRO A 1 147 ? 6.387 7.288 -16.621 1.00 81.56 147 PRO A C 1
ATOM 1191 O O . PRO A 1 147 ? 6.741 7.289 -15.440 1.00 81.56 147 PRO A O 1
ATOM 1194 N N . ALA A 1 148 ? 7.030 6.607 -17.563 1.00 79.44 148 ALA A N 1
ATOM 1195 C CA . ALA A 1 148 ? 8.297 5.925 -17.363 1.00 79.44 148 ALA A CA 1
ATOM 1196 C C . ALA A 1 148 ? 9.284 6.396 -18.431 1.00 79.44 148 ALA A C 1
ATOM 1198 O O . ALA A 1 148 ? 8.919 6.546 -19.600 1.00 79.44 148 ALA A O 1
ATOM 1199 N N . GLU A 1 149 ? 10.529 6.619 -18.029 1.00 78.19 149 GLU A N 1
ATOM 1200 C CA . GLU A 1 149 ? 11.601 7.060 -18.915 1.00 78.19 149 GLU A CA 1
ATOM 1201 C C . GLU A 1 149 ? 12.770 6.070 -18.820 1.00 78.19 149 GLU A C 1
ATOM 1203 O O . GLU A 1 149 ? 13.117 5.556 -17.749 1.00 78.19 149 GLU A O 1
ATOM 1208 N N . ALA A 1 150 ? 13.364 5.762 -19.974 1.00 78.75 150 ALA A N 1
ATOM 1209 C CA . ALA A 1 150 ? 14.584 4.971 -20.028 1.00 78.75 150 ALA A CA 1
ATOM 1210 C C . ALA A 1 150 ? 15.740 5.808 -19.470 1.00 78.75 150 ALA A C 1
ATOM 1212 O O . ALA A 1 150 ? 15.957 6.934 -19.917 1.00 78.75 150 ALA A O 1
ATOM 1213 N N . VAL A 1 151 ? 16.478 5.258 -18.505 1.00 76.19 151 VAL A N 1
ATOM 1214 C CA . VAL A 1 151 ? 17.601 5.966 -17.870 1.00 76.19 151 VAL A CA 1
ATOM 1215 C C . VAL A 1 151 ? 18.906 5.603 -18.557 1.00 76.19 151 VAL A C 1
ATOM 1217 O O . VAL A 1 151 ? 19.690 6.477 -18.919 1.00 76.19 151 VAL A O 1
ATOM 1220 N N . PHE A 1 152 ? 19.139 4.307 -18.750 1.00 79.44 152 PHE A N 1
ATOM 1221 C CA . PHE A 1 152 ? 20.310 3.812 -19.452 1.00 79.44 152 PHE A CA 1
ATOM 1222 C C . PHE A 1 152 ? 20.052 2.442 -20.071 1.00 79.44 152 PHE A C 1
ATOM 1224 O O . PHE A 1 152 ? 19.152 1.700 -19.668 1.00 79.44 152 PHE A O 1
ATOM 1231 N N . TYR A 1 153 ? 20.906 2.113 -21.031 1.00 78.81 153 TYR A N 1
ATOM 1232 C CA . TYR A 1 153 ? 21.061 0.786 -21.599 1.00 78.81 153 TYR A CA 1
ATOM 1233 C C . TYR A 1 153 ? 22.523 0.372 -21.439 1.00 78.81 153 TYR A C 1
ATOM 1235 O O . TYR A 1 153 ? 23.429 1.202 -21.541 1.00 78.81 153 TYR A O 1
ATOM 1243 N N . GLY A 1 154 ? 22.759 -0.901 -21.162 1.00 80.19 154 GLY A N 1
ATOM 1244 C CA . GLY A 1 154 ? 24.108 -1.432 -21.055 1.00 80.19 154 GLY A CA 1
ATOM 1245 C C . GLY A 1 154 ? 24.102 -2.929 -20.808 1.00 80.19 154 GLY A C 1
ATOM 1246 O O . GLY A 1 154 ? 23.048 -3.531 -20.609 1.00 80.19 154 GLY A O 1
ATOM 1247 N N . SER A 1 155 ? 25.291 -3.514 -20.797 1.00 78.75 155 SER A N 1
ATOM 1248 C CA . SER A 1 155 ? 25.473 -4.934 -20.522 1.00 78.75 155 SER A CA 1
ATOM 1249 C C . SER A 1 155 ? 26.182 -5.097 -19.181 1.00 78.75 155 SER A C 1
ATOM 1251 O O . SER A 1 155 ? 27.138 -4.375 -18.885 1.00 78.75 155 SER A O 1
ATOM 1253 N N . ALA A 1 156 ? 25.709 -6.030 -18.359 1.00 70.94 156 ALA A N 1
ATOM 1254 C CA . ALA A 1 156 ? 26.341 -6.383 -17.094 1.00 70.94 156 ALA A CA 1
ATOM 1255 C C . ALA A 1 156 ? 26.911 -7.799 -17.164 1.00 70.94 156 ALA A C 1
ATOM 1257 O O . ALA A 1 156 ? 26.260 -8.721 -17.659 1.00 70.94 156 ALA A O 1
ATOM 1258 N N . PHE A 1 157 ? 28.117 -7.962 -16.626 1.00 73.06 157 PHE A N 1
ATOM 1259 C CA . PHE A 1 157 ? 28.723 -9.270 -16.427 1.00 73.06 157 PHE A CA 1
ATOM 1260 C C . PHE A 1 157 ? 28.240 -9.830 -15.094 1.00 73.06 157 PHE A C 1
ATOM 1262 O O . PHE A 1 157 ? 28.520 -9.250 -14.041 1.00 73.06 157 PHE A O 1
ATOM 1269 N N . LEU A 1 158 ? 27.530 -10.958 -15.123 1.00 61.59 158 LEU A N 1
ATOM 1270 C CA . LEU A 1 158 ? 27.324 -11.743 -13.913 1.00 61.59 158 LEU A CA 1
ATOM 1271 C C . LEU A 1 158 ? 28.405 -12.807 -13.817 1.00 61.59 158 LEU A C 1
ATOM 1273 O O . LEU A 1 158 ? 28.481 -13.719 -14.637 1.00 61.59 158 LEU A O 1
ATOM 1277 N N . CYS A 1 159 ? 29.214 -12.695 -12.769 1.00 61.81 159 CYS A N 1
ATOM 1278 C CA . CYS A 1 159 ? 30.101 -13.767 -12.363 1.00 61.81 159 CYS A CA 1
ATOM 1279 C C . CYS A 1 159 ? 29.309 -14.729 -11.470 1.00 61.81 159 CYS A C 1
ATOM 1281 O O . CYS A 1 159 ? 28.870 -14.361 -10.376 1.00 61.81 159 CYS A O 1
ATOM 1283 N N . CYS A 1 160 ? 29.091 -15.951 -11.947 1.00 55.81 160 CYS A N 1
ATOM 1284 C CA . CYS A 1 160 ? 28.473 -17.004 -11.155 1.00 55.81 160 CYS A CA 1
ATOM 1285 C C . CYS A 1 160 ? 29.481 -17.457 -10.085 1.00 55.81 160 CYS A C 1
ATOM 1287 O O . CYS A 1 160 ? 30.374 -18.251 -10.364 1.00 55.81 160 CYS A O 1
ATOM 1289 N N . TYR A 1 161 ? 29.375 -16.939 -8.859 1.00 50.88 161 TYR A N 1
ATOM 1290 C CA . TYR A 1 161 ? 30.227 -17.381 -7.753 1.00 50.88 161 TYR A CA 1
ATOM 1291 C C . TYR A 1 161 ? 29.797 -18.791 -7.319 1.00 50.88 161 TYR A C 1
ATOM 1293 O O . TYR A 1 161 ? 28.811 -18.954 -6.602 1.00 50.88 161 TYR A O 1
ATOM 1301 N N . GLY A 1 162 ? 30.504 -19.812 -7.809 1.00 52.81 162 GLY A N 1
ATOM 1302 C CA . GLY A 1 162 ? 30.176 -21.225 -7.582 1.00 52.81 162 GLY A CA 1
ATOM 1303 C C . GLY A 1 162 ? 31.342 -22.115 -7.138 1.00 52.81 162 GLY A C 1
ATOM 1304 O O . GLY A 1 162 ? 31.145 -23.319 -7.004 1.00 52.81 162 GLY A O 1
ATOM 1305 N N . GLY A 1 163 ? 32.539 -21.569 -6.891 1.00 55.91 163 GLY A N 1
ATOM 1306 C CA . GLY A 1 163 ? 33.718 -22.363 -6.523 1.00 55.91 163 GLY A CA 1
ATOM 1307 C C . GLY A 1 163 ? 34.761 -21.597 -5.698 1.00 55.91 163 GLY A C 1
ATOM 1308 O O . GLY A 1 163 ? 34.679 -20.370 -5.600 1.00 55.91 163 GLY A O 1
ATOM 1309 N N . PRO A 1 164 ? 35.717 -22.307 -5.059 1.00 53.28 164 PRO A N 1
ATOM 1310 C CA . PRO A 1 164 ? 36.819 -21.690 -4.325 1.00 53.28 164 PRO A CA 1
ATOM 1311 C C . PRO A 1 164 ? 37.682 -20.813 -5.255 1.00 53.28 164 PRO A C 1
ATOM 1313 O O . PRO A 1 164 ? 37.805 -21.112 -6.441 1.00 53.28 164 PRO A O 1
ATOM 1316 N N . PRO A 1 165 ? 38.307 -19.745 -4.727 1.00 55.66 165 PRO A N 1
ATOM 1317 C CA . PRO A 1 165 ? 38.934 -18.672 -5.512 1.00 55.66 165 PRO A CA 1
ATOM 1318 C C . PRO A 1 165 ? 40.140 -19.084 -6.379 1.00 55.66 165 PRO A C 1
ATOM 1320 O O . PRO A 1 165 ? 40.683 -18.243 -7.088 1.00 55.66 165 PRO A O 1
ATOM 1323 N N . GLU A 1 166 ? 40.572 -20.346 -6.336 1.00 53.72 166 GLU A N 1
ATOM 1324 C CA . GLU A 1 166 ? 41.803 -20.828 -6.979 1.00 53.72 166 GLU A CA 1
ATOM 1325 C C . GLU A 1 166 ? 41.583 -21.458 -8.369 1.00 53.72 166 GLU A C 1
ATOM 1327 O O . GLU A 1 166 ? 42.553 -21.812 -9.032 1.00 53.72 166 GLU A O 1
ATOM 1332 N N . THR A 1 167 ? 40.338 -21.557 -8.852 1.00 50.81 167 THR A N 1
ATOM 1333 C CA . THR A 1 167 ? 40.012 -22.089 -10.191 1.00 50.81 167 THR A CA 1
ATOM 1334 C C . THR A 1 167 ? 39.058 -21.157 -10.944 1.00 50.81 167 THR A C 1
ATOM 1336 O O . THR A 1 167 ? 37.902 -21.495 -11.190 1.00 50.81 167 THR A O 1
ATOM 1339 N N . LEU A 1 168 ? 39.518 -19.947 -11.267 1.00 50.31 168 LEU A N 1
ATOM 1340 C CA . LEU A 1 168 ? 38.850 -19.064 -12.228 1.00 50.31 168 LEU A CA 1
ATOM 1341 C C . LEU A 1 168 ? 39.399 -19.368 -13.628 1.00 50.31 168 LEU A C 1
ATOM 1343 O O . LEU A 1 168 ? 40.256 -18.648 -14.134 1.00 50.31 168 LEU A O 1
ATOM 1347 N N . GLU A 1 169 ? 38.939 -20.464 -14.227 1.00 50.44 169 GLU A N 1
ATOM 1348 C CA . GLU A 1 169 ? 38.934 -20.581 -15.687 1.00 50.44 169 GLU A CA 1
ATOM 1349 C C . GLU A 1 169 ? 37.628 -19.950 -16.197 1.00 50.44 169 GLU A C 1
ATOM 1351 O O . GLU A 1 169 ? 36.577 -20.083 -15.570 1.00 50.44 169 GLU A O 1
ATOM 1356 N N . ASP A 1 170 ? 37.736 -19.194 -17.288 1.00 52.38 170 ASP A N 1
ATOM 1357 C CA . ASP A 1 170 ? 36.804 -18.200 -17.859 1.00 52.38 170 ASP A CA 1
ATOM 1358 C C . ASP A 1 170 ? 35.399 -18.722 -18.275 1.00 52.38 170 ASP A C 1
ATOM 1360 O O . ASP A 1 170 ? 34.637 -18.041 -18.963 1.00 52.38 170 ASP A O 1
ATOM 1364 N N . ASP A 1 171 ? 35.004 -19.922 -17.856 1.00 51.16 171 ASP A N 1
ATOM 1365 C CA . ASP A 1 171 ? 33.959 -20.723 -18.507 1.00 51.16 171 ASP A CA 1
ATOM 1366 C C . ASP A 1 171 ? 32.537 -20.509 -17.948 1.00 51.16 171 ASP A C 1
ATOM 1368 O O . ASP A 1 171 ? 31.724 -21.433 -17.874 1.00 51.16 171 ASP A O 1
ATOM 1372 N N . GLY A 1 172 ? 32.187 -19.278 -17.561 1.00 53.19 172 GLY A N 1
ATOM 1373 C CA . GLY A 1 172 ? 30.868 -19.011 -16.968 1.00 53.19 172 GLY A CA 1
ATOM 1374 C C . GLY A 1 172 ? 30.353 -17.576 -17.016 1.00 53.19 172 GLY A C 1
ATOM 1375 O O . GLY A 1 172 ? 29.471 -17.232 -16.224 1.00 53.19 172 GLY A O 1
ATOM 1376 N N . MET A 1 173 ? 30.883 -16.722 -17.897 1.00 51.47 173 MET A N 1
ATOM 1377 C CA . MET A 1 173 ? 30.402 -15.344 -18.041 1.00 51.47 173 MET A CA 1
ATOM 1378 C C . MET A 1 173 ? 29.058 -15.299 -18.776 1.00 51.47 173 MET A C 1
ATOM 1380 O O . MET A 1 173 ? 28.974 -15.572 -19.973 1.00 51.47 173 MET A O 1
ATOM 1384 N N . ILE A 1 174 ? 28.004 -14.897 -18.065 1.00 55.34 174 ILE A N 1
ATOM 1385 C CA . ILE A 1 174 ? 26.714 -14.559 -18.673 1.00 55.34 174 ILE A CA 1
ATOM 1386 C C . ILE A 1 174 ? 26.674 -13.044 -18.862 1.00 55.34 174 ILE A C 1
ATOM 1388 O O . ILE A 1 174 ? 26.765 -12.284 -17.893 1.00 55.34 174 ILE A O 1
ATOM 1392 N N . ILE A 1 175 ? 26.526 -12.611 -20.113 1.00 53.88 175 ILE A N 1
ATOM 1393 C CA . ILE A 1 175 ? 26.247 -11.215 -20.450 1.00 53.88 175 ILE A CA 1
ATOM 1394 C C . ILE A 1 175 ? 24.731 -11.036 -20.431 1.00 53.88 175 ILE A C 1
ATOM 1396 O O . ILE A 1 175 ? 24.016 -11.704 -21.178 1.00 53.88 175 ILE A O 1
ATOM 1400 N N . LEU A 1 176 ? 24.244 -10.143 -19.570 1.00 50.28 176 LEU A N 1
ATOM 1401 C CA . LEU A 1 176 ? 22.855 -9.695 -19.593 1.00 50.28 176 LEU A CA 1
ATOM 1402 C C . LEU A 1 176 ? 22.789 -8.287 -20.167 1.00 50.28 176 LEU A C 1
ATOM 1404 O O . LEU A 1 176 ? 23.408 -7.370 -19.625 1.00 50.28 176 LEU A O 1
ATOM 1408 N N . ASP A 1 177 ? 21.994 -8.114 -21.218 1.00 60.38 177 ASP A N 1
ATOM 1409 C CA . ASP A 1 177 ? 21.578 -6.792 -21.670 1.00 60.38 177 ASP A CA 1
ATOM 1410 C C . ASP A 1 177 ? 20.472 -6.282 -20.746 1.00 60.38 177 ASP A C 1
ATOM 1412 O O . ASP A 1 177 ? 19.426 -6.913 -20.578 1.00 60.38 177 ASP A O 1
ATOM 1416 N N . ILE A 1 178 ? 20.725 -5.141 -20.108 1.00 61.75 178 ILE A N 1
ATOM 1417 C CA . ILE A 1 178 ? 19.839 -4.548 -19.113 1.00 61.75 178 ILE A CA 1
ATOM 1418 C C . ILE A 1 178 ? 19.354 -3.204 -19.643 1.00 61.75 178 ILE A C 1
ATOM 1420 O O . ILE A 1 178 ? 20.133 -2.281 -19.890 1.00 61.75 178 ILE A O 1
ATOM 1424 N N . LEU A 1 179 ? 18.035 -3.082 -19.767 1.00 51.38 179 LEU A N 1
ATOM 1425 C CA . LEU A 1 179 ? 17.361 -1.797 -19.876 1.00 51.38 179 LEU A CA 1
ATOM 1426 C C . LEU A 1 179 ? 16.860 -1.413 -18.486 1.00 51.38 179 LEU A C 1
ATOM 1428 O O . LEU A 1 179 ? 15.973 -2.077 -17.945 1.00 51.38 179 LEU A O 1
ATOM 1432 N N . ILE A 1 180 ? 17.408 -0.339 -17.915 1.00 62.19 180 ILE A N 1
ATOM 1433 C CA . ILE A 1 180 ? 16.871 0.219 -16.673 1.00 62.19 180 ILE A CA 1
ATOM 1434 C C . ILE A 1 180 ? 15.902 1.338 -17.018 1.00 62.19 180 ILE A C 1
ATOM 1436 O O . ILE A 1 180 ? 16.271 2.403 -17.521 1.00 62.19 180 ILE A O 1
ATOM 1440 N N . VAL A 1 181 ? 14.641 1.066 -16.712 1.00 53.00 181 VAL A N 1
ATOM 1441 C CA . VAL A 1 181 ? 13.563 2.045 -16.715 1.00 53.00 181 VAL A CA 1
ATOM 1442 C C . VAL A 1 181 ? 13.346 2.536 -15.293 1.00 53.00 181 VAL A C 1
ATOM 1444 O O . VAL A 1 181 ? 13.332 1.747 -14.347 1.00 53.00 181 VAL A O 1
ATOM 1447 N N . THR A 1 182 ? 13.163 3.842 -15.141 1.00 54.97 182 THR A N 1
ATOM 1448 C CA . THR A 1 182 ? 12.609 4.403 -13.913 1.00 54.97 182 THR A CA 1
ATOM 1449 C C . THR A 1 182 ? 11.219 4.917 -14.218 1.00 54.97 182 THR A C 1
ATOM 1451 O O . THR A 1 182 ? 10.952 5.451 -15.296 1.00 54.97 182 THR A O 1
ATOM 1454 N N . TRP A 1 183 ? 10.326 4.793 -13.246 1.00 55.78 183 TRP A N 1
ATOM 1455 C CA . TRP A 1 183 ? 9.179 5.684 -13.220 1.00 55.78 183 TRP A CA 1
ATOM 1456 C C . TRP A 1 183 ? 9.733 7.097 -13.071 1.00 55.78 183 TRP A C 1
ATOM 1458 O O . TRP A 1 183 ? 10.629 7.309 -12.245 1.00 55.78 183 TRP A O 1
ATOM 1468 N N . SER A 1 184 ? 9.261 8.030 -13.895 1.00 53.56 184 SER A N 1
ATOM 1469 C CA . SER A 1 184 ? 9.625 9.444 -13.787 1.00 53.56 184 SER A CA 1
ATOM 1470 C C . SER A 1 184 ? 8.891 10.020 -12.577 1.00 53.56 184 SER A C 1
ATOM 1472 O O . SER A 1 184 ? 7.923 10.767 -12.731 1.00 53.56 184 SER A O 1
ATOM 1474 N N . LEU A 1 185 ? 9.295 9.543 -11.392 1.00 51.75 185 LEU A N 1
ATOM 1475 C CA . LEU A 1 185 ? 8.726 9.890 -10.103 1.00 51.75 185 LEU A CA 1
ATOM 1476 C C . LEU A 1 185 ? 9.152 11.271 -9.721 1.00 51.75 185 LEU A C 1
ATOM 1478 O O . LEU A 1 185 ? 10.352 11.548 -9.482 1.00 51.75 185 LEU A O 1
#

InterPro domains:
  IPR001653 Diaminopimelate epimerase, DapF [PTHR31689] (1-92)

Sequence (185 aa):
MGEPILKASDVPTRLFPNNDQSVLKSIREVDGVSWDATCVSMGNPHCATFGNKDSQLNPVIISPKCEHREMFPTRTNTEFVQVFSKSHLKMREQHLPVAQRHVQWWLQQFLRGELEEIVPLIYPEATRRPLEIEWRAADNHVYMTGPAEAVFYGSAFLCCYGGPPETLEDDGMIILDILIVTWSL

Radius of gyration: 20.29 Å; chains: 1; bounding box: 57×42×47 Å

Secondary structure (DSSP, 8-state):
-B--B-BGGGTT--SPP-TTSBEEEEEEEETTEEEEEEEEESSSEEEEEE--TT----HHHHHHHHT-TTT-TT--EEE-EEEEETTEEEE--SS---HHHHHHHHHHHHHTT-S-SEEEEE-SSTTPPPEEEEEETTTTEEEEE--EEEEEEEEEEEE---S-TT---STTEEEEEEEEEEE--

Foldseek 3Di:
DWFKAFAPVPAQWPDQADPVNGQAQCWDDFPNDIWGWHWMDPPHIAIETEDDPPDPDDCVVCQVSQQDCNTGVPGHHYAYADQPAQAEGEGDDPDDDDVRVVQVVVVSCVVNVRHDQWHWYDYPDPQAWIKIWGQDPVRNDIDIDADKDWDDWDKDWDDPPDDDPPDPDPPDTDIDTDTDIDGSD

pLDDT: mean 70.87, std 13.0, range [44.41, 93.5]